Protein AF-A0A9N7RF02-F1 (afdb_monomer)

Structure (mmCIF, N/CA/C/O backbone):
data_AF-A0A9N7RF02-F1
#
_entry.id   AF-A0A9N7RF02-F1
#
loop_
_atom_site.group_PDB
_atom_site.id
_atom_site.type_symbol
_atom_site.label_atom_id
_atom_site.label_alt_id
_atom_site.label_comp_id
_atom_site.label_asym_id
_atom_site.label_entity_id
_atom_site.label_seq_id
_atom_site.pdbx_PDB_ins_code
_atom_site.Cartn_x
_atom_site.Cartn_y
_atom_site.Cartn_z
_atom_site.occupancy
_atom_site.B_iso_or_equiv
_atom_site.auth_seq_id
_atom_site.auth_comp_id
_atom_site.auth_asym_id
_atom_site.auth_atom_id
_atom_site.pdbx_PDB_model_num
ATOM 1 N N . MET A 1 1 ? 41.384 31.550 -90.497 1.00 38.91 1 MET A N 1
ATOM 2 C CA . MET A 1 1 ? 41.889 31.985 -89.179 1.00 38.91 1 MET A CA 1
ATOM 3 C C . MET A 1 1 ? 40.813 31.558 -88.184 1.00 38.91 1 MET A C 1
ATOM 5 O O . MET A 1 1 ? 39.786 32.215 -88.158 1.00 38.91 1 MET A O 1
ATOM 9 N N . GLY A 1 2 ? 40.796 30.323 -87.665 1.00 40.69 2 GLY A N 1
ATOM 10 C CA . GLY A 1 2 ? 41.742 29.749 -86.684 1.00 40.69 2 GLY A CA 1
ATOM 11 C C . GLY A 1 2 ? 41.394 30.321 -85.299 1.00 40.69 2 GLY A C 1
ATOM 12 O O . GLY A 1 2 ? 41.385 31.542 -85.198 1.00 40.69 2 GLY A O 1
ATOM 13 N N . SER A 1 3 ? 41.036 29.596 -84.234 1.00 47.06 3 SER A N 1
ATOM 14 C CA . SER A 1 3 ? 41.094 28.165 -83.854 1.00 47.06 3 SER A CA 1
ATOM 15 C C . SER A 1 3 ? 40.069 27.946 -82.699 1.00 47.06 3 SER A C 1
ATOM 17 O O . SER A 1 3 ? 39.729 28.925 -82.038 1.00 47.06 3 SER A O 1
ATOM 19 N N . GLU A 1 4 ? 39.365 26.805 -82.564 1.00 45.81 4 GLU A N 1
ATOM 20 C CA . GLU A 1 4 ? 39.613 25.680 -81.606 1.00 45.81 4 GLU A CA 1
ATOM 21 C C . GLU A 1 4 ? 40.195 26.118 -80.238 1.00 45.81 4 GLU A C 1
ATOM 23 O O . GLU A 1 4 ? 41.170 26.861 -80.217 1.00 45.81 4 GLU A O 1
ATOM 28 N N . THR A 1 5 ? 39.662 25.746 -79.063 1.00 44.81 5 THR A N 1
ATOM 29 C CA . THR A 1 5 ? 39.336 24.387 -78.572 1.00 44.81 5 THR A CA 1
ATOM 30 C C . THR A 1 5 ? 38.286 24.368 -77.440 1.00 44.81 5 THR A C 1
ATOM 32 O O . THR A 1 5 ? 38.341 25.190 -76.525 1.00 44.81 5 THR A O 1
ATOM 35 N N . ASP A 1 6 ? 37.410 23.357 -77.475 1.00 45.91 6 ASP A N 1
ATOM 36 C CA . ASP A 1 6 ? 36.679 22.778 -76.337 1.00 45.91 6 ASP A CA 1
ATOM 37 C C . ASP A 1 6 ? 37.650 22.071 -75.373 1.00 45.91 6 ASP A C 1
ATOM 39 O O . ASP A 1 6 ? 38.494 21.294 -75.820 1.00 45.91 6 ASP A O 1
ATOM 43 N N . GLU A 1 7 ? 37.478 22.255 -74.061 1.00 44.44 7 GLU A N 1
ATOM 44 C CA . GLU A 1 7 ? 37.957 21.295 -73.058 1.00 44.44 7 GLU A CA 1
ATOM 45 C C . GLU A 1 7 ? 36.852 20.983 -72.043 1.00 44.44 7 GLU A C 1
ATOM 47 O O . GLU A 1 7 ? 36.483 21.769 -71.169 1.00 44.44 7 GLU A O 1
ATOM 52 N N . GLN A 1 8 ? 36.335 19.772 -72.212 1.00 46.91 8 GLN A N 1
ATOM 53 C CA . GLN A 1 8 ? 35.485 19.017 -71.317 1.00 46.91 8 GLN A CA 1
ATOM 54 C C . GLN A 1 8 ? 36.351 18.417 -70.201 1.00 46.91 8 GLN A C 1
ATOM 56 O O . GLN A 1 8 ? 37.195 17.562 -70.461 1.00 46.91 8 GLN A O 1
ATOM 61 N N . VAL A 1 9 ? 36.131 18.838 -68.954 1.00 45.50 9 VAL A N 1
ATOM 62 C CA . VAL A 1 9 ? 36.713 18.189 -67.768 1.00 45.50 9 VAL A CA 1
ATOM 63 C C . VAL A 1 9 ? 35.678 17.271 -67.123 1.00 45.50 9 VAL A C 1
ATOM 65 O O . VAL A 1 9 ? 34.827 17.679 -66.337 1.00 45.50 9 VAL A O 1
ATOM 68 N N . ASP A 1 10 ? 35.759 16.006 -67.524 1.00 47.19 10 ASP A N 1
ATOM 69 C CA . ASP A 1 10 ? 35.128 14.851 -66.894 1.00 47.19 10 ASP A CA 1
ATOM 70 C C . ASP A 1 10 ? 35.940 14.510 -65.628 1.00 47.19 10 ASP A C 1
ATOM 72 O O . ASP A 1 10 ? 37.003 13.887 -65.706 1.00 47.19 10 ASP A O 1
ATOM 76 N N . ASP A 1 11 ? 35.511 14.991 -64.452 1.00 39.97 11 ASP A N 1
ATOM 77 C CA . ASP A 1 11 ? 36.137 14.589 -63.187 1.00 39.97 11 ASP A CA 1
ATOM 78 C C . ASP A 1 11 ? 35.557 13.246 -62.734 1.00 39.97 11 ASP A C 1
ATOM 80 O O . ASP A 1 11 ? 34.497 13.124 -62.114 1.00 39.97 11 ASP A O 1
ATOM 84 N N . CYS A 1 12 ? 36.293 12.213 -63.124 1.00 42.56 12 CYS A N 1
ATOM 85 C CA . CYS A 1 12 ? 36.151 10.829 -62.727 1.00 42.56 12 CYS A CA 1
ATOM 86 C C . CYS A 1 12 ? 36.133 10.700 -61.192 1.00 42.56 12 CYS A C 1
ATOM 88 O O . CYS A 1 12 ? 37.179 10.658 -60.536 1.00 42.56 12 CYS A O 1
ATOM 90 N N . VAL A 1 13 ? 34.937 10.532 -60.615 1.00 49.19 13 VAL A N 1
ATOM 91 C CA . VAL A 1 13 ? 34.766 10.020 -59.250 1.00 49.19 13 VAL A CA 1
ATOM 92 C C . VAL A 1 13 ? 35.326 8.597 -59.212 1.00 49.19 13 VAL A C 1
ATOM 94 O O . VAL A 1 13 ? 34.645 7.613 -59.500 1.00 49.19 13 VAL A O 1
ATOM 97 N N . LYS A 1 14 ? 36.609 8.483 -58.860 1.00 44.38 14 LYS A N 1
ATOM 98 C CA . LYS A 1 14 ? 37.262 7.223 -58.502 1.00 44.38 14 LYS A CA 1
ATOM 99 C C . LYS A 1 14 ? 36.655 6.711 -57.197 1.00 44.38 14 LYS A C 1
ATOM 101 O O . LYS A 1 14 ? 37.242 6.857 -56.124 1.00 44.38 14 LYS A O 1
ATOM 106 N N . GLU A 1 15 ? 35.502 6.052 -57.283 1.00 47.28 15 GLU A N 1
ATOM 107 C CA . GLU A 1 15 ? 35.130 5.073 -56.270 1.00 47.28 15 GLU A CA 1
ATOM 108 C C . GLU A 1 15 ? 36.185 3.966 -56.287 1.00 47.28 15 GLU A C 1
ATOM 110 O O . GLU A 1 15 ? 36.246 3.112 -57.170 1.00 47.28 15 GLU A O 1
ATOM 115 N N . SER A 1 16 ? 37.071 4.014 -55.297 1.00 52.62 16 SER A N 1
ATOM 116 C CA . SER A 1 16 ? 37.992 2.928 -55.012 1.00 52.62 16 SER A CA 1
ATOM 117 C C . SER A 1 16 ? 37.157 1.712 -54.589 1.00 52.62 16 SER A C 1
ATOM 119 O O . SER A 1 16 ? 36.525 1.765 -53.525 1.00 52.62 16 SER A O 1
ATOM 121 N N . PRO A 1 17 ? 37.130 0.601 -55.353 1.00 48.09 17 PRO A N 1
ATOM 122 C CA . PRO A 1 17 ? 36.388 -0.573 -54.943 1.00 48.09 17 PRO A CA 1
ATOM 123 C C . PRO A 1 17 ? 37.189 -1.208 -53.813 1.00 48.09 17 PRO A C 1
ATOM 125 O O . PRO A 1 17 ? 38.119 -1.989 -54.038 1.00 48.09 17 PRO A O 1
ATOM 128 N N . ARG A 1 18 ? 36.847 -0.880 -52.560 1.00 54.25 18 ARG A N 1
ATOM 129 C CA . ARG A 1 18 ? 37.246 -1.723 -51.434 1.00 54.25 18 ARG A CA 1
ATOM 130 C C . ARG A 1 18 ? 36.662 -3.093 -51.727 1.00 54.25 18 ARG A C 1
ATOM 132 O O . ARG A 1 18 ? 35.465 -3.315 -51.555 1.00 54.25 18 ARG A O 1
ATOM 139 N N . ARG A 1 19 ? 37.522 -4.014 -52.167 1.00 55.56 19 ARG A N 1
ATOM 140 C CA . ARG A 1 19 ? 37.251 -5.450 -52.264 1.00 55.56 19 ARG A CA 1
ATOM 141 C C . ARG A 1 19 ? 37.020 -6.002 -50.859 1.00 55.56 19 ARG A C 1
ATOM 143 O O . ARG A 1 19 ? 37.839 -6.708 -50.286 1.00 55.56 19 ARG A O 1
ATOM 150 N N . THR A 1 20 ? 35.899 -5.634 -50.260 1.00 61.88 20 THR A N 1
ATOM 151 C CA . THR A 1 20 ? 35.354 -6.297 -49.090 1.00 61.88 20 THR A CA 1
ATOM 152 C C . THR A 1 20 ? 34.383 -7.333 -49.605 1.00 61.88 20 THR A C 1
ATOM 154 O O . THR A 1 20 ? 33.322 -6.985 -50.110 1.00 61.88 20 THR A O 1
ATOM 157 N N . ASN A 1 21 ? 34.779 -8.603 -49.492 1.00 58.66 21 ASN A N 1
ATOM 158 C CA . ASN A 1 21 ? 33.983 -9.766 -49.877 1.00 58.66 21 ASN A CA 1
ATOM 159 C C . ASN A 1 21 ? 32.500 -9.533 -49.530 1.00 58.66 21 ASN A C 1
ATOM 161 O O . ASN A 1 21 ? 32.214 -9.262 -48.355 1.00 58.66 21 ASN A O 1
ATOM 165 N N . PRO A 1 22 ? 31.559 -9.647 -50.486 1.00 59.88 22 PRO A N 1
ATOM 166 C CA . PRO A 1 22 ? 30.147 -9.322 -50.268 1.00 59.88 22 PRO A CA 1
ATOM 167 C C . PRO A 1 22 ? 29.569 -10.104 -49.082 1.00 59.88 22 PRO A C 1
ATOM 169 O O . PRO A 1 22 ? 28.858 -9.540 -48.256 1.00 59.88 22 PRO A O 1
ATOM 172 N N . GLY A 1 23 ? 30.017 -11.349 -48.875 1.00 60.69 23 GLY A N 1
ATOM 173 C CA . GLY A 1 23 ? 29.660 -12.164 -47.709 1.00 60.69 23 GLY A CA 1
ATOM 174 C C . GLY A 1 23 ? 30.092 -11.600 -46.344 1.00 60.69 23 GLY A C 1
ATOM 175 O O . GLY A 1 23 ? 29.553 -11.988 -45.313 1.00 60.69 23 GLY A O 1
ATOM 176 N N . LYS A 1 24 ? 31.076 -10.697 -46.268 1.00 62.78 24 LYS A N 1
ATOM 177 C CA . LYS A 1 24 ? 31.488 -10.032 -45.015 1.00 62.78 24 LYS A CA 1
ATOM 178 C C . LYS A 1 24 ? 30.667 -8.760 -44.766 1.00 62.78 24 LYS A C 1
ATOM 180 O O . LYS A 1 24 ? 30.416 -8.444 -43.608 1.00 62.78 24 LYS A O 1
ATOM 185 N N . ILE A 1 25 ? 30.209 -8.076 -45.818 1.00 62.88 25 ILE A N 1
ATOM 186 C CA . ILE A 1 25 ? 29.315 -6.907 -45.730 1.00 62.88 25 ILE A CA 1
ATOM 187 C C . ILE A 1 25 ? 27.888 -7.353 -45.394 1.00 62.88 25 ILE A C 1
ATOM 189 O O . ILE A 1 25 ? 27.312 -6.844 -44.438 1.00 62.88 25 ILE A O 1
ATOM 193 N N . THR A 1 26 ? 27.350 -8.370 -46.074 1.00 67.81 26 THR A N 1
ATOM 194 C CA . THR A 1 26 ? 26.006 -8.908 -45.790 1.00 67.81 26 THR A CA 1
ATOM 195 C C . THR A 1 26 ? 25.900 -9.435 -44.359 1.00 67.81 26 THR A C 1
ATOM 197 O O . THR A 1 26 ? 24.944 -9.132 -43.651 1.00 67.81 26 THR A O 1
ATOM 200 N N . ARG A 1 27 ? 26.927 -10.137 -43.856 1.00 66.94 27 ARG A N 1
ATOM 201 C CA . ARG A 1 27 ? 27.005 -10.551 -42.441 1.00 66.94 27 ARG A CA 1
ATOM 202 C C . ARG A 1 27 ? 27.009 -9.367 -41.468 1.00 66.94 27 ARG A C 1
ATOM 204 O O . ARG A 1 27 ? 26.362 -9.447 -40.424 1.00 66.94 27 ARG A O 1
ATOM 211 N N . LYS A 1 28 ? 27.715 -8.277 -41.792 1.00 73.62 28 LYS A N 1
ATOM 212 C CA . LYS A 1 28 ? 27.727 -7.048 -40.979 1.00 73.62 28 LYS A CA 1
ATOM 213 C C . LYS A 1 28 ? 26.362 -6.354 -40.982 1.00 73.62 28 LYS A C 1
ATOM 215 O O . LYS A 1 28 ? 25.912 -5.960 -39.912 1.00 73.62 28 LYS A O 1
ATOM 220 N N . ILE A 1 29 ? 25.686 -6.278 -42.129 1.00 73.56 29 ILE A N 1
ATOM 221 C CA . ILE A 1 29 ? 24.329 -5.719 -42.254 1.00 73.56 29 ILE A CA 1
ATOM 222 C C . ILE A 1 29 ? 23.336 -6.539 -41.420 1.00 73.56 29 ILE A C 1
ATOM 224 O O . ILE A 1 29 ? 22.617 -5.973 -40.601 1.00 73.56 29 ILE A O 1
ATOM 228 N N . HIS A 1 30 ? 23.368 -7.873 -41.515 1.00 89.25 30 HIS A N 1
ATOM 229 C CA . HIS A 1 30 ? 22.530 -8.741 -40.681 1.00 89.25 30 HIS A CA 1
ATOM 230 C C . HIS A 1 30 ? 22.815 -8.580 -39.180 1.00 89.25 30 HIS A C 1
ATOM 232 O O . HIS A 1 30 ? 21.894 -8.616 -38.365 1.00 89.25 30 HIS A O 1
ATOM 238 N N . LYS A 1 31 ? 24.081 -8.381 -38.789 1.00 94.12 31 LYS A N 1
ATOM 239 C CA . LYS A 1 31 ? 24.444 -8.107 -37.391 1.00 94.12 31 LYS A CA 1
ATOM 240 C C . LYS A 1 31 ? 23.912 -6.750 -36.922 1.00 94.12 31 LYS A C 1
ATOM 242 O O . LYS A 1 31 ? 23.350 -6.676 -35.834 1.00 94.12 31 LYS A O 1
ATOM 247 N N . ALA A 1 32 ? 24.055 -5.706 -37.734 1.00 94.81 32 ALA A N 1
ATOM 248 C CA . ALA A 1 32 ? 23.544 -4.375 -37.422 1.00 94.81 32 ALA A CA 1
ATOM 249 C C . ALA A 1 32 ? 22.011 -4.359 -37.312 1.00 94.81 32 ALA A C 1
ATOM 251 O O . ALA A 1 32 ? 21.484 -3.763 -36.377 1.00 94.81 32 ALA A O 1
ATOM 252 N N . ALA A 1 33 ? 21.305 -5.061 -38.205 1.00 94.69 33 ALA A N 1
ATOM 253 C CA . ALA A 1 33 ? 19.848 -5.185 -38.173 1.00 94.69 33 ALA A CA 1
ATOM 254 C C . ALA A 1 33 ? 19.355 -5.887 -36.898 1.00 94.69 33 ALA A C 1
ATOM 256 O O . ALA A 1 33 ? 18.463 -5.378 -36.220 1.00 94.69 33 ALA A O 1
ATOM 257 N N . ARG A 1 34 ? 19.986 -7.008 -36.514 1.00 94.38 34 ARG A N 1
ATOM 258 C CA . ARG A 1 34 ? 19.677 -7.692 -35.246 1.00 94.38 34 ARG A CA 1
ATOM 259 C C . ARG A 1 34 ? 19.915 -6.797 -34.028 1.00 94.38 34 ARG A C 1
ATOM 261 O O . ARG A 1 34 ? 19.094 -6.772 -33.118 1.00 94.38 34 ARG A O 1
ATOM 268 N N . GLU A 1 35 ? 21.011 -6.041 -34.016 1.00 96.94 35 GLU A N 1
ATOM 269 C CA . GLU A 1 35 ? 21.311 -5.118 -32.915 1.00 96.94 35 GLU A CA 1
ATOM 270 C C . GLU A 1 35 ? 20.361 -3.913 -32.878 1.00 96.94 35 GLU A C 1
ATOM 272 O O . GLU A 1 35 ? 20.013 -3.441 -31.799 1.00 96.94 35 GLU A O 1
ATOM 277 N N . LYS A 1 36 ? 19.912 -3.411 -34.036 1.00 96.62 36 LYS A N 1
ATOM 278 C CA . LYS A 1 36 ? 18.875 -2.373 -34.101 1.00 96.62 36 LYS A CA 1
ATOM 279 C C . LYS A 1 36 ? 17.590 -2.869 -33.442 1.00 96.62 36 LYS A C 1
ATOM 281 O O . LYS A 1 36 ? 17.118 -2.211 -32.528 1.00 96.62 36 LYS A O 1
ATOM 286 N N . LEU A 1 37 ? 17.104 -4.055 -33.817 1.00 96.62 37 LEU A N 1
ATOM 287 C CA . LEU A 1 37 ? 15.902 -4.641 -33.213 1.00 96.62 37 LEU A CA 1
ATOM 288 C C . LEU A 1 37 ? 16.034 -4.783 -31.688 1.00 96.62 37 LEU A C 1
ATOM 290 O O . LEU A 1 37 ? 15.110 -4.466 -30.945 1.00 96.62 37 LEU A O 1
ATOM 294 N N . LYS A 1 38 ? 17.209 -5.205 -31.207 1.00 97.56 38 LYS A N 1
ATOM 295 C CA . LYS A 1 38 ? 17.492 -5.292 -29.769 1.00 97.56 38 LYS A CA 1
ATOM 296 C C . LYS A 1 38 ? 17.419 -3.924 -29.078 1.00 97.56 38 LYS A C 1
ATOM 298 O O . LYS A 1 38 ? 16.838 -3.821 -27.999 1.00 97.56 38 LYS A O 1
ATOM 303 N N . ARG A 1 39 ? 18.016 -2.884 -29.671 1.00 97.62 39 ARG A N 1
ATOM 304 C CA . ARG A 1 39 ? 17.988 -1.518 -29.123 1.00 97.62 39 ARG A CA 1
ATOM 305 C C . ARG A 1 39 ? 16.599 -0.899 -29.180 1.00 97.62 39 ARG A C 1
ATOM 307 O O . ARG A 1 39 ? 16.230 -0.243 -28.214 1.00 97.62 39 ARG A O 1
ATOM 314 N N . ASP A 1 40 ? 15.852 -1.134 -30.253 1.00 97.19 40 ASP A N 1
ATOM 315 C CA . ASP A 1 40 ? 14.479 -0.654 -30.419 1.00 97.19 40 ASP A CA 1
ATOM 316 C C . ASP A 1 40 ? 13.590 -1.240 -29.312 1.00 97.19 40 ASP A C 1
ATOM 318 O O . ASP A 1 40 ? 13.026 -0.478 -28.533 1.00 97.19 40 ASP A O 1
ATOM 322 N N . ARG A 1 41 ? 13.628 -2.566 -29.104 1.00 97.50 41 ARG A N 1
ATOM 323 C CA . ARG A 1 41 ? 12.926 -3.224 -27.986 1.00 97.50 41 ARG A CA 1
ATOM 324 C C . ARG A 1 41 ? 13.325 -2.662 -26.618 1.00 97.50 41 ARG A C 1
ATOM 326 O O . ARG A 1 41 ? 12.489 -2.467 -25.747 1.00 97.50 41 ARG A O 1
ATOM 333 N N . MET A 1 42 ? 14.616 -2.422 -26.384 1.00 96.75 42 MET A N 1
ATOM 334 C CA . MET A 1 42 ? 15.069 -1.842 -25.114 1.00 96.75 42 MET A CA 1
ATOM 335 C C . MET A 1 42 ? 14.578 -0.398 -24.939 1.00 96.75 42 MET A C 1
ATOM 337 O O . MET A 1 42 ? 14.255 0.006 -23.827 1.00 96.75 42 MET A O 1
ATOM 341 N N . ASN A 1 43 ? 14.540 0.388 -26.015 1.00 95.56 43 ASN A N 1
ATOM 342 C CA . ASN A 1 43 ? 14.035 1.755 -25.977 1.00 95.56 43 ASN A CA 1
ATOM 343 C C . ASN A 1 43 ? 12.531 1.788 -25.699 1.00 95.56 43 ASN A C 1
ATOM 345 O O . ASN A 1 43 ? 12.122 2.618 -24.899 1.00 95.56 43 ASN A O 1
ATOM 349 N N . GLU A 1 44 ? 11.750 0.868 -26.275 1.00 95.88 44 GLU A N 1
ATOM 350 C CA . GLU A 1 44 ? 10.325 0.701 -25.953 1.00 95.88 44 GLU A CA 1
ATOM 351 C C . GLU A 1 44 ? 10.125 0.505 -24.445 1.00 95.88 44 GLU A C 1
ATOM 353 O O . GLU A 1 44 ? 9.347 1.230 -23.838 1.00 95.88 44 GLU A O 1
ATOM 358 N N . LEU A 1 45 ? 10.918 -0.365 -23.804 1.00 96.12 45 LEU A N 1
ATOM 359 C CA . LEU A 1 45 ? 10.856 -0.555 -22.347 1.00 96.12 45 LEU A CA 1
ATOM 360 C C . LEU A 1 45 ? 11.173 0.727 -21.559 1.00 96.12 45 LEU A C 1
ATOM 362 O O . LEU A 1 45 ? 10.527 1.003 -20.553 1.00 96.12 45 LEU A O 1
ATOM 366 N N . PHE A 1 46 ? 12.156 1.523 -21.995 1.00 94.75 46 PHE A N 1
ATOM 367 C CA . PHE A 1 46 ? 12.452 2.813 -21.358 1.00 94.75 46 PHE A CA 1
ATOM 368 C C . PHE A 1 46 ? 11.324 3.828 -21.556 1.00 94.75 46 PHE A C 1
ATOM 370 O O . PHE A 1 46 ? 11.033 4.592 -20.639 1.00 94.75 46 PHE A O 1
ATOM 377 N N . THR A 1 47 ? 10.700 3.847 -22.734 1.00 92.06 47 THR A N 1
ATOM 378 C CA . THR A 1 47 ? 9.551 4.707 -23.023 1.00 92.06 47 THR A CA 1
ATOM 379 C C . THR A 1 47 ? 8.349 4.310 -22.170 1.00 92.06 47 THR A C 1
ATOM 381 O O . THR A 1 47 ? 7.734 5.182 -21.567 1.00 92.06 47 THR A O 1
ATOM 384 N N . ASP A 1 48 ? 8.044 3.020 -22.052 1.00 94.25 48 ASP A N 1
ATOM 385 C CA . ASP A 1 48 ? 6.958 2.497 -21.213 1.00 94.25 48 ASP A CA 1
ATOM 386 C C . ASP A 1 48 ? 7.178 2.795 -19.731 1.00 94.25 48 ASP A C 1
ATOM 388 O O . ASP A 1 48 ? 6.257 3.230 -19.037 1.00 94.25 48 ASP A O 1
ATOM 392 N N . LEU A 1 49 ? 8.414 2.625 -19.257 1.00 94.75 49 LEU A N 1
ATOM 393 C CA . LEU A 1 49 ? 8.780 2.964 -17.888 1.00 94.75 49 LEU A CA 1
ATOM 394 C C . LEU A 1 49 ? 8.648 4.469 -17.631 1.00 94.75 49 LEU A C 1
ATOM 396 O O . LEU A 1 49 ? 8.046 4.863 -16.641 1.00 94.75 49 LEU A O 1
ATOM 400 N N . GLY A 1 50 ? 9.149 5.311 -18.540 1.00 92.38 50 GLY A N 1
ATOM 401 C CA . GLY A 1 50 ? 9.007 6.765 -18.432 1.00 92.38 50 GLY A CA 1
ATOM 402 C C . GLY A 1 50 ? 7.545 7.218 -18.413 1.00 92.38 50 GLY A C 1
ATOM 403 O O . GLY A 1 50 ? 7.197 8.077 -17.610 1.00 92.38 50 GLY A O 1
ATOM 404 N N . ARG A 1 51 ? 6.686 6.593 -19.232 1.00 91.19 51 ARG A N 1
ATOM 405 C CA . ARG A 1 51 ? 5.234 6.839 -19.229 1.00 91.19 51 ARG A CA 1
ATOM 406 C C . ARG A 1 51 ? 4.585 6.447 -17.905 1.00 91.19 51 ARG A C 1
ATOM 408 O O . ARG A 1 51 ? 3.799 7.215 -17.386 1.00 91.19 51 ARG A O 1
ATOM 415 N N . THR A 1 52 ? 4.930 5.284 -17.352 1.00 93.38 52 THR A N 1
ATOM 416 C CA . THR A 1 52 ? 4.402 4.820 -16.051 1.00 93.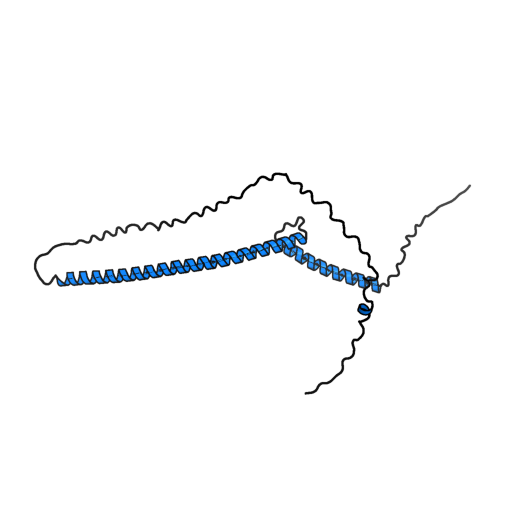38 52 THR A CA 1
ATOM 417 C C . THR A 1 52 ? 4.765 5.760 -14.898 1.00 93.38 52 THR A C 1
ATOM 419 O O . THR A 1 52 ? 4.038 5.835 -13.915 1.00 93.38 52 THR A O 1
ATOM 422 N N . LEU A 1 53 ? 5.898 6.456 -14.998 1.00 91.00 53 LEU A N 1
ATOM 423 C CA . LEU A 1 53 ? 6.356 7.409 -13.985 1.00 91.00 53 LEU A CA 1
ATOM 424 C C . LEU A 1 53 ? 5.766 8.815 -14.159 1.00 91.00 53 LEU A C 1
ATOM 426 O O . LEU A 1 53 ? 6.162 9.705 -13.412 1.00 91.00 53 LEU A O 1
ATOM 430 N N . ASP A 1 54 ? 4.911 9.037 -15.166 1.00 86.50 54 ASP A N 1
ATOM 431 C CA . ASP A 1 54 ? 4.394 10.359 -15.548 1.00 86.50 54 ASP A CA 1
ATOM 432 C C . ASP A 1 54 ? 5.505 11.418 -15.707 1.00 86.50 54 ASP A C 1
ATOM 434 O O . ASP A 1 54 ? 5.321 12.616 -15.494 1.00 86.50 54 ASP A O 1
ATOM 438 N N . LEU A 1 55 ? 6.705 10.971 -16.089 1.00 80.69 55 LEU A N 1
ATOM 439 C CA . LEU A 1 55 ? 7.850 11.834 -16.334 1.00 80.69 55 LEU A CA 1
ATOM 440 C C . LEU A 1 55 ? 7.628 12.540 -17.671 1.00 80.69 55 LEU A C 1
ATOM 442 O O . LEU A 1 55 ? 7.912 11.960 -18.724 1.00 80.69 55 LEU A O 1
ATOM 446 N N . ASP A 1 56 ? 7.136 13.782 -17.621 1.00 67.31 56 ASP A N 1
ATOM 447 C CA . ASP A 1 56 ? 6.873 14.619 -18.794 1.00 67.31 56 ASP A CA 1
ATOM 448 C C . ASP A 1 56 ? 7.965 14.448 -19.857 1.00 67.31 56 ASP A C 1
ATOM 450 O O . ASP A 1 56 ? 9.168 14.527 -19.592 1.00 67.31 56 ASP A O 1
ATOM 454 N N . HIS A 1 57 ? 7.542 14.180 -21.093 1.00 57.75 57 HIS A N 1
ATOM 455 C CA . HIS A 1 57 ? 8.397 13.756 -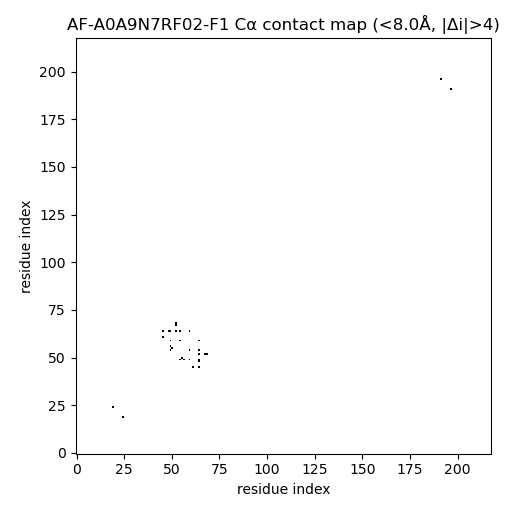22.208 1.00 57.75 57 HIS A CA 1
ATOM 456 C C . HIS A 1 57 ? 9.514 14.751 -22.596 1.00 57.75 57 HIS A C 1
ATOM 458 O O . HIS A 1 57 ? 10.333 14.464 -23.475 1.00 57.75 57 HIS A O 1
ATOM 464 N N . MET A 1 58 ? 9.589 15.915 -21.951 1.00 57.09 58 MET A N 1
ATOM 465 C CA . MET A 1 58 ? 10.613 16.929 -22.163 1.00 57.09 58 MET A CA 1
ATOM 466 C C . MET A 1 58 ? 11.929 16.555 -21.454 1.00 57.09 58 MET A C 1
ATOM 468 O O . MET A 1 58 ? 12.277 17.057 -20.393 1.00 57.09 58 MET A O 1
ATOM 472 N N . SER A 1 59 ? 12.720 15.712 -22.123 1.00 59.84 59 SER A N 1
ATOM 473 C CA . SER A 1 59 ? 14.159 15.474 -21.875 1.00 59.84 59 SER A CA 1
ATOM 474 C C . SER A 1 59 ? 14.564 14.549 -20.717 1.00 59.84 59 SER A C 1
ATOM 476 O O . SER A 1 59 ? 15.689 14.617 -20.219 1.00 59.84 59 SER A O 1
ATOM 478 N N . ASN A 1 60 ? 13.724 13.588 -20.340 1.00 73.44 60 ASN A N 1
ATOM 479 C CA . ASN A 1 60 ? 14.147 12.574 -19.374 1.00 73.44 60 ASN A CA 1
ATOM 480 C C . ASN A 1 60 ? 15.105 11.551 -20.006 1.00 73.44 60 ASN A C 1
ATOM 482 O O . ASN A 1 60 ? 14.713 10.614 -20.702 1.00 73.44 60 ASN A O 1
ATOM 486 N N . GLY A 1 61 ? 16.406 11.739 -19.768 1.00 89.62 61 GLY A N 1
ATOM 487 C CA . GLY A 1 61 ? 17.430 10.777 -20.167 1.00 89.62 61 GLY A CA 1
ATOM 488 C C . GLY A 1 61 ? 17.243 9.429 -19.459 1.00 89.62 61 GLY A C 1
ATOM 489 O O . GLY A 1 61 ? 16.730 9.367 -18.344 1.00 89.62 61 GLY A O 1
ATOM 490 N N . LYS A 1 62 ? 17.727 8.336 -20.063 1.00 92.69 62 LYS A N 1
ATOM 491 C CA . LYS A 1 62 ? 17.590 6.966 -19.517 1.00 92.69 62 LYS A CA 1
ATOM 492 C C . LYS A 1 62 ? 18.054 6.832 -18.063 1.00 92.69 62 LYS A C 1
ATOM 494 O O . LYS A 1 62 ? 17.446 6.110 -17.284 1.00 92.69 62 LYS A O 1
ATOM 499 N N . ALA A 1 63 ? 19.120 7.540 -17.693 1.00 93.50 63 ALA A N 1
ATOM 500 C CA . ALA A 1 63 ? 19.620 7.551 -16.322 1.00 93.50 63 ALA A CA 1
ATOM 501 C C . ALA A 1 63 ? 18.650 8.230 -15.338 1.00 93.50 63 ALA A C 1
ATOM 503 O O . ALA A 1 63 ? 18.563 7.795 -14.194 1.00 93.50 63 ALA A O 1
ATOM 504 N N . SER A 1 64 ? 17.927 9.266 -15.780 1.00 92.69 64 SER A N 1
ATOM 505 C CA . SER A 1 64 ? 16.895 9.937 -14.980 1.00 92.69 64 SER A CA 1
ATOM 506 C C . SER A 1 64 ? 15.729 8.988 -14.715 1.00 92.69 64 SER A C 1
ATOM 508 O O . SER A 1 64 ? 15.395 8.755 -13.561 1.00 92.69 64 SER A O 1
ATOM 510 N N . ILE A 1 65 ? 15.218 8.328 -15.766 1.00 94.06 65 ILE A N 1
ATOM 511 C CA . ILE A 1 65 ? 14.134 7.335 -15.663 1.00 94.06 65 ILE A CA 1
ATOM 512 C C . ILE A 1 65 ? 14.489 6.245 -14.645 1.00 94.06 65 ILE A C 1
ATOM 514 O O . ILE A 1 65 ? 13.700 5.948 -13.753 1.00 94.06 65 ILE A O 1
ATOM 518 N N . LEU A 1 66 ? 15.696 5.671 -14.730 1.00 96.06 66 LEU A N 1
ATOM 519 C CA . LEU A 1 66 ? 16.130 4.635 -13.787 1.00 96.06 66 LEU A CA 1
ATOM 520 C C . LEU A 1 66 ? 16.267 5.160 -12.359 1.00 96.06 66 LEU A C 1
ATOM 522 O O . LEU A 1 66 ? 15.813 4.502 -11.428 1.00 96.06 66 LEU A O 1
ATOM 526 N N . ARG A 1 67 ? 16.890 6.330 -12.178 1.00 94.88 67 ARG A N 1
ATOM 527 C CA . ARG A 1 67 ? 17.047 6.950 -10.856 1.00 94.88 67 ARG A CA 1
ATOM 528 C C . ARG A 1 67 ? 15.690 7.188 -10.208 1.00 94.88 67 ARG A C 1
ATOM 530 O O . ARG A 1 67 ? 15.514 6.849 -9.043 1.00 94.88 67 ARG A O 1
ATOM 537 N N . GLU A 1 68 ? 14.756 7.729 -10.975 1.00 94.25 68 GLU A N 1
ATOM 538 C CA . GLU A 1 68 ? 13.420 8.040 -10.497 1.00 94.25 68 GLU A CA 1
ATOM 539 C C . GLU A 1 68 ? 12.619 6.780 -10.180 1.00 94.25 68 GLU A C 1
ATOM 541 O O . GLU A 1 68 ? 12.000 6.700 -9.124 1.00 94.25 68 GLU A O 1
ATOM 546 N N . THR A 1 69 ? 12.727 5.747 -11.020 1.00 96.62 69 THR A N 1
ATOM 547 C CA . THR A 1 69 ? 12.134 4.431 -10.734 1.00 96.62 69 THR A CA 1
ATOM 548 C C . THR A 1 69 ? 12.636 3.885 -9.402 1.00 96.62 69 THR A C 1
ATOM 550 O O . THR A 1 69 ? 11.844 3.454 -8.572 1.00 96.62 69 THR A O 1
ATOM 553 N N . ILE A 1 70 ? 13.956 3.899 -9.184 1.00 97.50 70 ILE A N 1
ATOM 554 C CA . ILE A 1 70 ? 14.565 3.373 -7.956 1.00 97.50 70 ILE A CA 1
ATOM 555 C C . ILE A 1 70 ? 14.081 4.168 -6.739 1.00 97.50 70 ILE A C 1
ATOM 557 O O . ILE A 1 70 ? 13.722 3.565 -5.729 1.00 97.50 70 ILE A O 1
ATOM 561 N N . ARG A 1 71 ? 14.045 5.502 -6.846 1.00 97.06 71 ARG A N 1
ATOM 562 C CA . ARG A 1 71 ? 13.551 6.394 -5.791 1.00 97.06 71 ARG A CA 1
ATOM 563 C C . ARG A 1 71 ? 12.093 6.079 -5.445 1.00 97.06 71 ARG A C 1
ATOM 565 O O . ARG A 1 71 ? 11.802 5.783 -4.291 1.00 97.06 71 ARG A O 1
ATOM 572 N N . LEU A 1 72 ? 11.208 6.071 -6.444 1.00 96.75 72 LEU A N 1
ATOM 573 C CA . LEU A 1 72 ? 9.775 5.855 -6.252 1.00 96.75 72 LEU A CA 1
ATOM 574 C C . LEU A 1 72 ? 9.469 4.453 -5.716 1.00 96.75 72 LEU A C 1
ATOM 576 O O . LEU A 1 72 ? 8.673 4.313 -4.794 1.00 96.75 72 LEU A O 1
ATOM 580 N N . VAL A 1 73 ? 10.120 3.410 -6.242 1.00 97.88 73 VAL A N 1
ATOM 581 C CA . VAL A 1 73 ? 9.961 2.043 -5.721 1.00 97.88 73 VAL A CA 1
ATOM 582 C C . VAL A 1 73 ? 10.391 1.973 -4.255 1.00 97.88 73 VAL A C 1
ATOM 584 O O . VAL A 1 73 ? 9.687 1.369 -3.451 1.00 97.88 73 VAL A O 1
ATOM 587 N N . GLY A 1 74 ? 11.503 2.616 -3.885 1.00 98.31 74 GLY A N 1
ATOM 588 C CA . GLY A 1 74 ? 11.941 2.694 -2.490 1.00 98.31 74 GLY A CA 1
ATOM 589 C C . GLY A 1 74 ? 10.920 3.391 -1.586 1.00 98.31 74 GLY A C 1
ATOM 590 O O . GLY A 1 74 ? 10.596 2.884 -0.515 1.00 98.31 74 GLY A O 1
ATOM 591 N N . GLU A 1 75 ? 10.365 4.514 -2.037 1.00 98.12 75 GLU A N 1
ATOM 592 C CA . GLU A 1 75 ? 9.342 5.261 -1.296 1.00 98.12 75 GLU A CA 1
ATOM 593 C C . GLU A 1 75 ? 8.040 4.478 -1.139 1.00 98.12 75 GLU A C 1
ATOM 595 O O . GLU A 1 75 ? 7.480 4.441 -0.046 1.00 98.12 75 GLU A O 1
ATOM 600 N N . LEU A 1 76 ? 7.574 3.812 -2.196 1.00 98.50 76 LEU A N 1
ATOM 601 C CA . LEU A 1 76 ? 6.375 2.977 -2.144 1.00 98.50 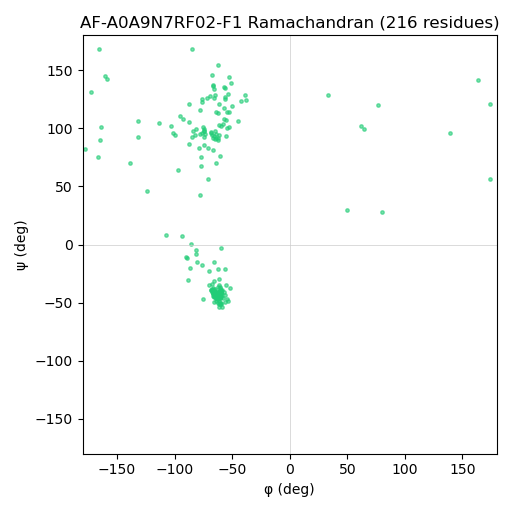76 LEU A CA 1
ATOM 602 C C . LEU A 1 76 ? 6.564 1.779 -1.210 1.00 98.50 76 LEU A C 1
ATOM 604 O O . LEU A 1 76 ? 5.658 1.452 -0.447 1.00 98.50 76 LEU A O 1
ATOM 608 N N . LEU A 1 77 ? 7.739 1.145 -1.219 1.00 98.62 77 LEU A N 1
ATOM 609 C CA . LEU A 1 77 ? 8.052 0.070 -0.277 1.00 98.62 77 LEU A CA 1
ATOM 610 C C . LEU A 1 77 ? 8.039 0.574 1.171 1.00 98.62 77 LEU A C 1
ATOM 612 O O . LEU A 1 77 ? 7.405 -0.052 2.018 1.00 98.62 77 LEU A O 1
ATOM 616 N N . ALA A 1 78 ? 8.654 1.728 1.442 1.00 98.56 78 ALA A N 1
ATOM 617 C CA . ALA A 1 78 ? 8.637 2.338 2.770 1.00 98.56 78 ALA A CA 1
ATOM 618 C C . ALA A 1 78 ? 7.209 2.692 3.230 1.00 98.56 78 ALA A C 1
ATOM 620 O O . ALA A 1 78 ? 6.851 2.440 4.380 1.00 98.56 78 ALA A O 1
ATOM 621 N N . GLN A 1 79 ? 6.366 3.211 2.331 1.00 98.62 79 GLN A N 1
ATOM 622 C CA . GLN A 1 79 ? 4.953 3.481 2.619 1.00 98.62 79 GLN A CA 1
ATOM 623 C C . GLN A 1 79 ? 4.181 2.197 2.938 1.00 98.62 79 GLN A C 1
ATOM 625 O O . GLN A 1 79 ? 3.446 2.151 3.921 1.00 98.62 79 GLN A O 1
ATOM 630 N N . VAL A 1 80 ? 4.379 1.129 2.159 1.00 98.75 80 VAL A N 1
ATOM 631 C CA . VAL A 1 80 ? 3.762 -0.180 2.424 1.00 98.75 80 VAL A CA 1
ATOM 632 C C . VAL A 1 80 ? 4.195 -0.725 3.786 1.00 98.75 80 VAL A C 1
ATOM 634 O O . VAL A 1 80 ? 3.375 -1.284 4.513 1.00 98.75 80 VAL A O 1
ATOM 637 N N . GLU A 1 81 ? 5.465 -0.572 4.156 1.00 98.69 81 GLU A N 1
ATOM 638 C CA . GLU A 1 81 ? 5.959 -0.976 5.473 1.00 98.69 81 GLU A CA 1
ATOM 639 C C . GLU A 1 81 ? 5.364 -0.137 6.611 1.00 98.69 81 GLU A C 1
ATOM 641 O O . GLU A 1 81 ? 4.991 -0.709 7.636 1.00 98.69 81 GLU A O 1
ATOM 646 N N . SER A 1 82 ? 5.230 1.185 6.440 1.00 98.62 82 SER A N 1
ATOM 647 C CA . SER A 1 82 ? 4.572 2.063 7.422 1.00 98.62 82 SER A CA 1
ATOM 648 C C . SER A 1 82 ? 3.113 1.669 7.622 1.00 98.62 82 SER A C 1
ATOM 650 O O . SER A 1 82 ? 2.705 1.373 8.741 1.00 98.62 82 SER A O 1
ATOM 652 N N . LEU A 1 83 ? 2.359 1.534 6.528 1.00 98.75 83 LEU A N 1
ATOM 653 C CA . LEU A 1 83 ? 0.947 1.153 6.565 1.00 98.75 83 LEU A CA 1
ATOM 654 C C . LEU A 1 83 ? 0.734 -0.217 7.208 1.00 98.75 83 LEU A C 1
ATOM 656 O O . LEU A 1 83 ? -0.234 -0.412 7.934 1.00 98.75 83 LEU A O 1
ATOM 660 N N . LYS A 1 84 ? 1.640 -1.177 6.987 1.00 98.75 84 LYS A N 1
ATOM 661 C CA . LYS A 1 84 ? 1.588 -2.472 7.680 1.00 98.75 84 LYS A CA 1
ATOM 662 C C . LYS A 1 84 ? 1.771 -2.320 9.188 1.00 98.75 8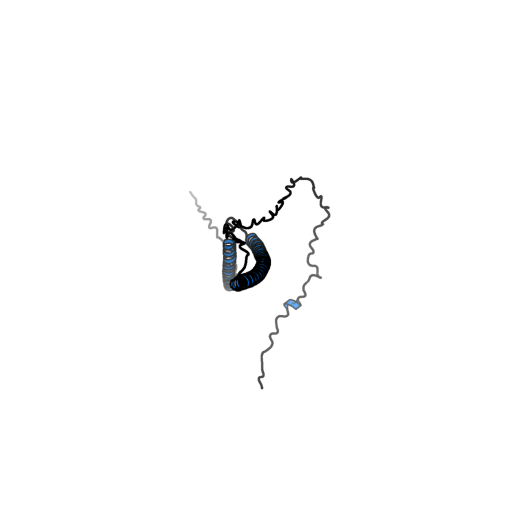4 LYS A C 1
ATOM 664 O O . LYS A 1 84 ? 1.046 -2.967 9.937 1.00 98.75 84 LYS A O 1
ATOM 669 N N . LYS A 1 85 ? 2.716 -1.487 9.634 1.00 98.62 85 LYS A N 1
ATOM 670 C CA . LYS A 1 85 ? 2.926 -1.214 11.065 1.00 98.62 85 LYS A CA 1
ATOM 671 C C . LYS A 1 85 ? 1.704 -0.533 11.673 1.00 98.62 85 LYS A C 1
ATOM 673 O O . LYS A 1 85 ? 1.207 -1.000 12.687 1.00 98.62 85 LYS A O 1
ATOM 678 N N . GLU A 1 86 ? 1.191 0.506 11.021 1.00 98.62 86 GLU A N 1
ATOM 679 C CA . GLU A 1 86 ? -0.012 1.226 11.451 1.00 98.62 86 GLU A CA 1
ATOM 680 C C . GLU A 1 86 ? -1.233 0.307 11.509 1.00 98.62 86 GLU A C 1
ATOM 682 O O . GLU A 1 86 ? -1.979 0.348 12.479 1.00 98.62 86 GLU A O 1
ATOM 687 N N . ASN A 1 87 ? -1.411 -0.580 10.526 1.00 98.62 87 ASN A N 1
ATOM 688 C CA . ASN A 1 87 ? -2.496 -1.557 10.529 1.00 98.62 87 ASN A CA 1
ATOM 689 C C . ASN A 1 87 ? -2.399 -2.509 11.729 1.00 98.62 87 ASN A C 1
ATOM 691 O O . ASN A 1 87 ? -3.399 -2.734 12.403 1.00 98.62 87 ASN A O 1
ATOM 695 N N . VAL A 1 88 ? -1.199 -3.013 12.042 1.00 98.69 88 VAL A N 1
ATOM 696 C CA . VAL A 1 88 ? -0.974 -3.848 13.233 1.00 98.69 88 VAL A CA 1
ATOM 697 C C . VAL A 1 88 ? -1.302 -3.076 14.513 1.00 98.69 88 VAL A C 1
ATOM 699 O O . VAL A 1 88 ? -1.991 -3.615 15.379 1.00 98.69 88 VAL A O 1
ATOM 702 N N . THR A 1 89 ? -0.864 -1.820 14.620 1.00 98.62 89 THR A N 1
ATOM 703 C CA . THR A 1 89 ? -1.172 -0.961 15.771 1.00 98.62 89 THR A CA 1
ATOM 704 C C . THR A 1 89 ? -2.678 -0.735 15.907 1.00 98.62 89 THR A C 1
ATOM 706 O O . THR A 1 89 ? -3.246 -1.071 16.943 1.00 98.62 89 THR A O 1
ATOM 709 N N . LEU A 1 90 ? -3.355 -0.279 14.850 1.00 98.75 90 LEU A N 1
ATOM 710 C CA . LEU A 1 90 ? -4.805 -0.051 14.845 1.00 98.75 90 LEU A CA 1
ATOM 711 C C . LEU A 1 90 ? -5.593 -1.325 15.157 1.00 98.75 90 LEU A C 1
ATOM 713 O O . LEU A 1 90 ? -6.587 -1.282 15.878 1.00 98.75 90 LEU A O 1
ATOM 717 N N . PHE A 1 91 ? -5.152 -2.474 14.643 1.00 98.69 91 PHE A N 1
ATOM 718 C CA . PHE A 1 91 ? -5.775 -3.757 14.946 1.00 98.69 91 PHE A CA 1
ATOM 719 C C . PHE A 1 91 ? -5.622 -4.118 16.429 1.00 98.69 91 PHE A C 1
ATOM 721 O O . PHE A 1 91 ? -6.573 -4.588 17.051 1.00 98.69 91 PHE A O 1
ATOM 728 N N . SER A 1 92 ? -4.451 -3.864 17.021 1.00 98.50 92 SER A N 1
ATOM 729 C CA . SER A 1 92 ? -4.232 -4.086 18.454 1.00 98.50 92 SER A CA 1
ATOM 730 C C . SER A 1 92 ? -5.083 -3.161 19.331 1.00 98.50 92 SER A C 1
ATOM 732 O O . SER A 1 92 ? -5.683 -3.632 20.294 1.00 98.50 92 SER A O 1
ATOM 734 N N . GLU A 1 93 ? -5.221 -1.887 18.955 1.00 98.56 93 GLU A N 1
ATOM 735 C CA . GLU A 1 93 ? -6.084 -0.922 19.645 1.00 98.56 93 GLU A CA 1
ATOM 736 C C . GLU A 1 93 ? -7.564 -1.301 19.521 1.00 98.56 93 GLU A C 1
ATOM 738 O O . GLU A 1 93 ? -8.295 -1.286 20.507 1.00 98.56 93 GLU A O 1
ATOM 743 N N . CYS A 1 94 ? -8.007 -1.720 18.332 1.00 98.56 94 CYS A N 1
ATOM 744 C CA . CYS A 1 94 ? -9.369 -2.206 18.118 1.00 98.56 94 CYS A CA 1
ATOM 745 C C . CYS A 1 94 ? -9.682 -3.421 19.001 1.00 98.56 94 CYS A C 1
ATOM 747 O O . CYS A 1 94 ? -10.748 -3.475 19.618 1.00 98.56 94 CYS A O 1
ATOM 749 N N . ASN A 1 95 ? -8.747 -4.369 19.110 1.00 98.56 95 ASN A N 1
ATOM 750 C CA . ASN A 1 95 ? -8.902 -5.523 19.994 1.00 98.56 95 ASN A CA 1
ATOM 751 C C . ASN A 1 95 ? -8.953 -5.111 21.468 1.00 98.56 95 ASN A C 1
ATOM 753 O O . ASN A 1 95 ? -9.771 -5.648 22.208 1.00 98.56 95 ASN A O 1
ATOM 757 N N . TYR A 1 96 ? -8.121 -4.152 21.882 1.00 98.69 96 TYR A N 1
ATOM 758 C CA . TYR A 1 96 ? -8.128 -3.623 23.245 1.00 98.69 96 TYR A CA 1
ATOM 759 C C . TYR A 1 96 ? -9.482 -2.989 23.595 1.00 98.69 96 TYR A C 1
ATOM 761 O O . TYR A 1 96 ? -10.116 -3.389 24.566 1.00 98.69 96 TYR A O 1
ATOM 769 N N . VAL A 1 97 ? -9.986 -2.089 22.746 1.00 98.75 97 VAL A N 1
ATOM 770 C CA . VAL A 1 97 ? -11.297 -1.441 22.939 1.00 98.75 97 VAL A CA 1
ATOM 771 C C . VAL A 1 97 ? -12.440 -2.461 22.922 1.00 98.75 97 VAL A C 1
ATOM 773 O O . VAL A 1 97 ? -13.414 -2.328 23.658 1.00 98.75 97 VAL A O 1
ATOM 776 N N . THR A 1 98 ? -12.334 -3.495 22.086 1.00 98.69 98 THR A N 1
ATOM 777 C CA . THR A 1 98 ? -13.314 -4.591 22.047 1.00 98.69 98 THR A CA 1
ATOM 778 C C . THR A 1 98 ? -13.329 -5.357 23.368 1.00 98.69 98 THR A C 1
ATOM 780 O O . THR A 1 98 ? -14.407 -5.613 23.894 1.00 98.69 98 THR A O 1
ATOM 783 N N . ALA A 1 99 ? -12.156 -5.666 23.927 1.00 98.62 99 ALA A N 1
ATOM 784 C CA . ALA A 1 99 ? -12.047 -6.339 25.216 1.00 98.62 99 ALA A CA 1
ATOM 785 C C . ALA A 1 99 ? -12.619 -5.488 26.363 1.00 98.62 99 ALA A C 1
ATOM 787 O O . ALA A 1 99 ? -13.423 -5.998 27.137 1.00 98.62 99 ALA A O 1
ATOM 788 N N . GLU A 1 100 ? -12.290 -4.191 26.428 1.00 98.62 100 GLU A N 1
ATOM 789 C CA . GLU A 1 100 ? -12.858 -3.278 27.438 1.00 98.62 100 GLU A CA 1
ATOM 790 C C . GLU A 1 100 ? -14.384 -3.173 27.326 1.00 98.62 100 GLU A C 1
ATOM 792 O O . GLU A 1 100 ? -15.097 -3.178 28.329 1.00 98.62 100 GLU A O 1
ATOM 797 N N . ARG A 1 101 ? -14.918 -3.109 26.100 1.00 98.69 101 ARG A N 1
ATOM 798 C CA . ARG A 1 101 ? -16.369 -3.108 25.876 1.00 98.69 101 ARG A CA 1
ATOM 799 C C . ARG A 1 101 ? -17.015 -4.381 26.424 1.00 98.69 101 ARG A C 1
ATOM 801 O O . ARG A 1 101 ? -18.077 -4.297 27.040 1.00 98.69 101 ARG A O 1
ATOM 808 N N . ASP A 1 102 ? -16.412 -5.535 26.162 1.00 98.56 102 ASP A N 1
ATOM 809 C CA . ASP A 1 102 ? -16.955 -6.827 26.578 1.00 98.56 102 ASP A CA 1
ATOM 810 C C . ASP A 1 102 ? -16.918 -6.976 28.114 1.00 98.56 102 ASP A C 1
ATOM 812 O O . ASP A 1 102 ? -17.906 -7.420 28.699 1.00 98.56 102 ASP A O 1
ATOM 816 N N . GLU A 1 103 ? -15.853 -6.506 28.774 1.00 98.56 103 GLU A N 1
ATOM 817 C CA . GLU A 1 103 ? -15.743 -6.445 30.243 1.00 98.56 103 GLU A CA 1
ATOM 818 C C . GLU A 1 103 ? -16.832 -5.548 30.856 1.00 98.56 103 GLU A C 1
ATOM 820 O O . GLU A 1 103 ? -17.583 -5.979 31.732 1.00 98.56 103 GLU A O 1
ATOM 825 N N . LEU A 1 104 ? -17.021 -4.332 30.331 1.00 98.75 104 LEU A N 1
ATOM 826 C CA . LEU A 1 104 ? -18.082 -3.429 30.796 1.00 98.75 104 LEU A CA 1
ATOM 827 C C . LEU A 1 104 ? -19.486 -4.013 30.589 1.00 98.75 104 LEU A C 1
ATOM 829 O O . LEU A 1 104 ? -20.394 -3.780 31.395 1.00 98.75 104 LEU A O 1
ATOM 833 N N . GLN A 1 105 ? -19.695 -4.769 29.509 1.00 98.69 105 GLN A N 1
ATOM 834 C CA . GLN A 1 105 ? -20.960 -5.452 29.256 1.00 98.69 105 GLN A CA 1
ATOM 835 C C . GLN A 1 105 ? -21.202 -6.587 30.264 1.00 98.69 105 GLN A C 1
ATOM 837 O O . GLN A 1 105 ? -22.340 -6.766 30.719 1.00 98.69 105 GLN A O 1
ATOM 842 N N . GLU A 1 106 ? -20.162 -7.336 30.632 1.00 98.62 106 GLU A N 1
ATOM 843 C CA . GLU A 1 106 ? -20.224 -8.364 31.673 1.00 98.62 106 GLU A CA 1
ATOM 844 C C . GLU A 1 106 ? -20.552 -7.750 33.042 1.00 98.62 106 GLU A C 1
ATOM 846 O O . GLU A 1 106 ? -21.477 -8.210 33.723 1.00 98.62 106 GLU A O 1
ATOM 851 N N . GLU A 1 107 ? -19.879 -6.659 33.416 1.00 98.50 107 GLU A N 1
ATOM 852 C CA . GLU A 1 107 ? -20.158 -5.921 34.650 1.00 98.50 107 GLU A CA 1
ATOM 853 C C . GLU A 1 107 ? -21.591 -5.378 34.675 1.00 98.50 107 GLU A C 1
ATOM 855 O O . GLU A 1 107 ? -22.322 -5.572 35.650 1.00 98.50 107 GLU A O 1
ATOM 860 N N . THR A 1 108 ? -22.038 -4.762 33.577 1.00 98.56 108 THR A N 1
ATOM 861 C CA . THR A 1 108 ? -23.405 -4.232 33.447 1.00 98.56 108 THR A CA 1
ATOM 862 C C . THR A 1 108 ? -24.444 -5.341 33.608 1.00 98.56 108 THR A C 1
ATOM 864 O O . THR A 1 108 ? -25.422 -5.175 34.339 1.00 98.56 108 THR A O 1
ATOM 867 N N . SER A 1 109 ? -24.222 -6.496 32.977 1.00 98.38 109 SER A N 1
ATOM 868 C CA . SER A 1 109 ? -25.115 -7.658 33.085 1.00 98.38 109 SER A CA 1
ATOM 869 C C . SER A 1 109 ? -25.146 -8.215 34.511 1.00 98.38 109 SER A C 1
ATOM 871 O O . SER A 1 109 ? -26.201 -8.601 35.019 1.00 98.38 109 SER A O 1
ATOM 873 N N . THR A 1 110 ? -23.996 -8.215 35.182 1.00 98.62 110 THR A N 1
ATOM 874 C CA . THR A 1 110 ? -23.857 -8.649 36.574 1.00 98.62 110 THR A CA 1
ATOM 875 C C . THR A 1 110 ? -24.597 -7.716 37.533 1.00 98.62 110 THR A C 1
ATOM 877 O O . THR A 1 110 ? -25.296 -8.187 38.436 1.00 98.62 110 THR A O 1
ATOM 880 N N . LEU A 1 111 ? -24.498 -6.399 37.336 1.00 98.69 111 LEU A N 1
ATOM 881 C CA . LEU A 1 111 ? -25.237 -5.409 38.121 1.00 98.69 111 LEU A CA 1
ATOM 882 C C . LEU A 1 111 ? -26.745 -5.504 37.877 1.00 98.69 111 LEU A C 1
ATOM 884 O O . LEU A 1 111 ? -27.512 -5.514 38.837 1.00 98.69 111 LEU A O 1
ATOM 888 N N . ASP A 1 112 ? -27.182 -5.646 36.627 1.00 98.62 112 ASP A N 1
ATOM 889 C CA . ASP A 1 112 ? -28.598 -5.814 36.281 1.00 98.62 112 ASP A CA 1
ATOM 890 C C . ASP A 1 112 ? -29.198 -7.077 36.927 1.00 98.62 112 ASP A C 1
ATOM 892 O O . ASP A 1 112 ? -30.292 -7.041 37.495 1.00 98.62 112 ASP A O 1
ATOM 896 N N . ALA A 1 113 ? -28.451 -8.186 36.950 1.00 98.44 113 ALA A N 1
ATOM 897 C CA . ALA A 1 113 ? -28.859 -9.396 37.660 1.00 98.44 113 ALA A CA 1
ATOM 898 C C . ALA A 1 113 ? -29.006 -9.169 39.178 1.00 98.44 113 ALA A C 1
ATOM 900 O O . ALA A 1 113 ? -29.968 -9.649 39.785 1.00 98.44 113 ALA A O 1
ATOM 901 N N . GLN A 1 114 ? -28.090 -8.415 39.797 1.00 98.50 114 GLN A N 1
ATOM 902 C CA . GLN A 1 114 ? -28.177 -8.058 41.218 1.00 98.50 114 GLN A CA 1
ATOM 903 C C . GLN A 1 114 ? -29.360 -7.128 41.509 1.00 98.50 114 GLN A C 1
ATOM 905 O O . GLN A 1 114 ? -30.082 -7.356 42.480 1.00 98.50 114 GLN A O 1
ATOM 910 N N . ILE A 1 115 ? -29.610 -6.133 40.652 1.00 98.38 115 ILE A N 1
ATOM 911 C CA . ILE A 1 115 ? -30.765 -5.232 40.757 1.00 98.38 115 ILE A CA 1
ATOM 912 C C . ILE A 1 115 ? -32.063 -6.039 40.684 1.00 98.38 115 ILE A C 1
ATOM 914 O O . ILE A 1 115 ? -32.900 -5.928 41.579 1.00 98.38 115 ILE A O 1
ATOM 918 N N . LYS A 1 116 ? -32.206 -6.918 39.684 1.00 98.31 116 LYS A N 1
ATOM 919 C CA . LYS A 1 116 ? -33.380 -7.793 39.529 1.00 98.31 116 LYS A CA 1
ATOM 920 C C . LYS A 1 116 ? -33.584 -8.706 40.735 1.00 98.31 116 LYS A C 1
ATOM 922 O O . LYS A 1 116 ? -34.717 -8.908 41.172 1.00 98.31 116 LYS A O 1
ATOM 927 N N . LYS A 1 117 ? -32.498 -9.242 41.303 1.00 98.25 117 LYS A N 1
ATOM 928 C CA . LYS A 1 117 ? -32.549 -10.053 42.525 1.00 98.25 117 LYS A CA 1
ATOM 929 C C . LYS A 1 117 ? -33.071 -9.241 43.715 1.00 98.25 117 LYS A C 1
ATOM 931 O O . LYS A 1 117 ? -34.004 -9.685 44.375 1.00 98.25 117 LYS A O 1
ATOM 936 N N . LEU A 1 118 ? -32.520 -8.052 43.964 1.00 98.19 118 LEU A N 1
ATOM 937 C CA . LEU A 1 118 ? -32.942 -7.191 45.075 1.00 98.19 118 LEU A CA 1
ATOM 938 C C . LEU A 1 118 ? -34.386 -6.701 44.914 1.00 98.19 118 LEU A C 1
ATOM 940 O O . LEU A 1 118 ? -35.149 -6.703 45.876 1.00 98.19 118 LEU A O 1
ATOM 944 N N . GLN A 1 119 ? -34.797 -6.333 43.699 1.00 97.44 119 GLN A N 1
ATOM 945 C CA . GLN A 1 119 ? -36.185 -5.967 43.405 1.00 97.44 119 GLN A CA 1
ATOM 946 C C . GLN A 1 119 ? -37.148 -7.124 43.690 1.00 97.44 119 GLN A C 1
ATOM 948 O O . GLN A 1 119 ? -38.209 -6.910 44.277 1.00 97.44 119 GLN A O 1
ATOM 953 N N . LYS A 1 120 ? -36.764 -8.355 43.328 1.00 97.12 120 LYS A N 1
ATOM 954 C CA . LYS A 1 120 ? -37.530 -9.557 43.662 1.00 97.12 120 LYS A CA 1
ATOM 955 C C . LYS A 1 120 ? -37.652 -9.741 45.179 1.00 97.12 120 LYS A C 1
ATOM 957 O O . LYS A 1 120 ? -38.763 -9.944 45.654 1.00 97.12 120 LYS A O 1
ATOM 962 N N . GLU A 1 121 ? -36.561 -9.597 45.934 1.00 96.56 121 GLU A N 1
ATOM 963 C CA . GLU A 1 121 ? -36.579 -9.686 47.405 1.00 96.56 121 GLU A CA 1
ATOM 964 C C . GLU A 1 121 ? -37.476 -8.611 48.053 1.00 96.56 121 GLU A C 1
ATOM 966 O O . GLU A 1 121 ? -38.208 -8.904 48.999 1.00 96.56 121 GLU A O 1
ATOM 971 N N . ILE A 1 122 ? -37.459 -7.372 47.543 1.00 96.25 122 ILE A N 1
ATOM 972 C CA . ILE A 1 122 ? -38.338 -6.287 48.016 1.00 96.25 122 ILE A CA 1
ATOM 973 C C . ILE A 1 122 ? -39.808 -6.623 47.741 1.00 96.25 122 ILE A C 1
ATOM 975 O O . ILE A 1 122 ? -40.644 -6.480 48.631 1.00 96.25 122 ILE A O 1
ATOM 979 N N . ASN A 1 123 ? -40.124 -7.090 46.532 1.00 94.50 123 ASN A N 1
ATOM 980 C CA . ASN A 1 123 ? -41.490 -7.438 46.145 1.00 94.50 123 ASN A CA 1
ATOM 981 C C . ASN A 1 123 ? -42.028 -8.637 46.944 1.00 94.50 123 ASN A C 1
ATOM 983 O O . ASN A 1 123 ? -43.177 -8.631 47.371 1.00 94.50 123 ASN A O 1
ATOM 987 N N . GLU A 1 124 ? -41.196 -9.650 47.201 1.00 93.62 124 GLU A N 1
ATOM 988 C CA . GLU A 1 124 ? -41.546 -10.782 48.069 1.00 93.62 124 GLU A CA 1
ATOM 989 C C . GLU A 1 124 ? -41.849 -10.329 49.503 1.00 93.62 124 GLU A C 1
ATOM 991 O O . GLU A 1 124 ? -42.842 -10.764 50.077 1.00 93.62 124 GLU A O 1
ATOM 996 N N . ARG A 1 125 ? -41.052 -9.411 50.071 1.00 92.50 125 ARG A N 1
ATOM 997 C CA . ARG A 1 125 ? -41.325 -8.840 51.403 1.00 92.50 125 ARG A CA 1
ATOM 998 C C . ARG A 1 125 ? -42.612 -8.022 51.428 1.00 92.50 125 ARG A C 1
ATOM 1000 O O . ARG A 1 125 ? -43.401 -8.195 52.349 1.00 92.50 125 ARG A O 1
ATOM 1007 N N . ALA A 1 126 ? -42.844 -7.181 50.421 1.00 89.50 126 ALA A N 1
ATOM 1008 C CA . ALA A 1 126 ? -44.071 -6.394 50.312 1.00 89.50 126 ALA A CA 1
ATOM 1009 C C . ALA A 1 126 ? -45.324 -7.286 50.232 1.00 89.50 126 ALA A C 1
ATOM 1011 O O . ALA A 1 126 ? -46.323 -6.992 50.878 1.00 89.50 126 ALA A O 1
ATOM 1012 N N . ASN A 1 127 ? -45.245 -8.413 49.516 1.00 76.69 127 ASN A N 1
ATOM 1013 C CA . ASN A 1 127 ? -46.354 -9.362 49.383 1.00 76.69 127 ASN A CA 1
ATOM 1014 C C . ASN A 1 127 ? -46.579 -10.244 50.628 1.00 76.69 127 ASN A C 1
ATOM 1016 O O . ASN A 1 127 ? -47.650 -10.828 50.765 1.00 76.69 127 ASN A O 1
ATOM 1020 N N . CYS A 1 128 ? -45.600 -10.359 51.532 1.00 65.50 128 CYS A N 1
ATOM 1021 C CA . CYS A 1 128 ? -45.738 -11.097 52.796 1.00 65.50 128 CYS A CA 1
ATOM 1022 C C . CYS A 1 128 ? -46.329 -10.248 53.940 1.00 65.50 128 CYS A C 1
ATOM 1024 O O . CYS A 1 128 ? -46.847 -10.805 54.904 1.00 65.50 128 CYS A O 1
ATOM 1026 N N . GLU A 1 129 ? -46.268 -8.916 53.850 1.00 58.56 129 GLU A N 1
ATOM 1027 C CA . GLU A 1 129 ? -46.762 -7.986 54.884 1.00 58.56 129 GLU A CA 1
ATOM 1028 C C . GLU A 1 129 ? -48.288 -7.743 54.813 1.00 58.56 129 GLU A C 1
ATOM 1030 O O . GLU A 1 129 ? -48.860 -7.152 55.727 1.00 58.56 129 GLU A O 1
ATOM 1035 N N . GLU A 1 130 ? -48.988 -8.220 53.774 1.00 54.72 130 GLU A N 1
ATOM 1036 C CA . GLU A 1 130 ? -50.443 -8.013 53.633 1.00 54.72 130 GLU A CA 1
ATOM 1037 C C . GLU A 1 130 ? -51.322 -8.998 54.442 1.00 54.72 130 GLU A C 1
ATOM 1039 O O . GLU A 1 130 ? -52.534 -8.800 54.511 1.00 54.72 130 GLU A O 1
ATOM 1044 N N . ASP A 1 131 ? -50.745 -10.002 55.122 1.00 48.03 131 ASP A N 1
ATOM 1045 C CA . ASP A 1 131 ? -51.494 -11.001 55.923 1.00 48.03 131 ASP A CA 1
ATOM 1046 C C . ASP A 1 131 ? -51.353 -10.821 57.453 1.00 48.03 131 ASP A C 1
ATOM 1048 O O . ASP A 1 131 ? -51.802 -11.639 58.254 1.00 48.03 131 ASP A O 1
ATOM 1052 N N . SER A 1 132 ? -50.737 -9.730 57.916 1.00 50.44 132 SER A N 1
ATOM 1053 C CA . SER A 1 132 ? -50.695 -9.382 59.343 1.00 50.44 132 SER A CA 1
ATOM 1054 C C . SER A 1 132 ? -51.070 -7.923 59.538 1.00 50.44 132 SER A C 1
ATOM 1056 O O . SER A 1 132 ? -50.249 -7.012 59.486 1.00 50.44 132 SER A O 1
ATOM 1058 N N . GLY A 1 133 ? -52.365 -7.702 59.769 1.00 50.44 133 GLY A N 1
ATOM 1059 C CA . GLY A 1 133 ? -52.882 -6.400 60.152 1.00 50.44 133 GLY A CA 1
ATOM 1060 C C . GLY A 1 133 ? -52.154 -5.878 61.389 1.00 50.44 133 GLY A C 1
ATOM 1061 O O . GLY A 1 133 ? -52.277 -6.456 62.462 1.00 50.44 133 GLY A O 1
ATOM 1062 N N . LEU A 1 134 ? -51.397 -4.794 61.223 1.00 52.59 134 LEU A N 1
ATOM 1063 C CA . LEU A 1 134 ? -51.508 -3.534 61.962 1.00 52.59 134 LEU A CA 1
ATOM 1064 C C . LEU A 1 134 ? -50.356 -2.590 61.567 1.00 52.59 134 LEU A C 1
ATOM 1066 O O . LEU A 1 134 ? -49.194 -2.847 61.837 1.00 52.59 134 LEU A O 1
ATOM 1070 N N . SER A 1 135 ? -50.746 -1.416 61.061 1.00 54.72 135 SER A N 1
ATOM 1071 C CA . SER A 1 135 ? -50.034 -0.137 61.198 1.00 54.72 135 SER A CA 1
ATOM 1072 C C . SER A 1 135 ? -48.646 0.015 60.556 1.00 54.72 135 SER A C 1
ATOM 1074 O O . SER A 1 135 ? -47.618 -0.207 61.188 1.00 54.72 135 SER A O 1
ATOM 1076 N N . GLY A 1 136 ? -48.617 0.641 59.376 1.00 43.19 136 GLY A N 1
ATOM 1077 C CA . GLY A 1 136 ? -47.390 1.251 58.859 1.00 43.19 136 GLY A CA 1
ATOM 1078 C C . GLY A 1 136 ? -47.495 1.797 57.441 1.00 43.19 136 GLY A C 1
ATOM 1079 O O . GLY A 1 136 ? -46.722 1.404 56.579 1.00 43.19 136 GLY A O 1
ATOM 1080 N N . LYS A 1 137 ? -48.442 2.703 57.166 1.00 46.44 137 LYS A N 1
ATOM 1081 C CA . LYS A 1 137 ? -48.472 3.429 55.886 1.00 46.44 137 LYS A CA 1
ATOM 1082 C C . LYS A 1 137 ? -47.248 4.346 55.774 1.00 46.44 137 LYS A C 1
ATOM 1084 O O . LYS A 1 137 ? -47.312 5.500 56.185 1.00 46.44 137 LYS A O 1
ATOM 1089 N N . PHE A 1 138 ? -46.179 3.863 55.153 1.00 45.03 138 PHE A N 1
ATOM 1090 C CA . PHE A 1 138 ? -45.198 4.718 54.491 1.00 45.03 138 PHE A CA 1
ATOM 1091 C C . PHE A 1 138 ? -45.275 4.451 52.989 1.00 45.03 138 PHE A C 1
ATOM 1093 O O . PHE A 1 138 ? -44.788 3.419 52.531 1.00 45.03 138 PHE A O 1
ATOM 1100 N N . PRO A 1 139 ? -45.881 5.345 52.189 1.00 44.97 139 PRO A N 1
ATOM 1101 C CA . PRO A 1 139 ? -45.746 5.251 50.753 1.00 44.97 139 PRO A CA 1
ATOM 1102 C C . PRO A 1 139 ? -44.363 5.801 50.401 1.00 44.97 139 PRO A C 1
ATOM 1104 O O . PRO A 1 139 ? -44.187 7.009 50.243 1.00 44.97 139 PRO A O 1
ATOM 1107 N N . LEU A 1 140 ? -43.367 4.923 50.268 1.00 46.09 140 LEU A N 1
ATOM 1108 C CA . LEU A 1 140 ? -42.189 5.244 49.466 1.00 46.09 140 LEU A CA 1
ATOM 1109 C C . LEU A 1 140 ? -42.640 5.238 48.009 1.00 46.09 140 LEU A C 1
ATOM 1111 O O . LEU A 1 140 ? -42.542 4.252 47.286 1.00 46.09 140 LEU A O 1
ATOM 1115 N N . LYS A 1 141 ? -43.211 6.371 47.604 1.00 38.66 141 LYS A N 1
ATOM 1116 C CA . LYS A 1 141 ? -43.400 6.717 46.208 1.00 38.66 141 LYS A CA 1
ATOM 1117 C C . LYS A 1 141 ? -41.996 6.912 45.641 1.00 38.66 141 LYS A C 1
ATOM 1119 O O . LYS A 1 141 ? -41.424 7.992 45.759 1.00 38.66 141 LYS A O 1
ATOM 1124 N N . LEU A 1 142 ? -41.416 5.842 45.102 1.00 41.31 142 LEU A N 1
ATOM 1125 C CA . LEU A 1 142 ? -40.306 5.969 44.175 1.00 41.31 142 LEU A CA 1
ATOM 1126 C C . LEU A 1 142 ? -40.909 6.621 42.935 1.00 41.31 142 LEU A C 1
ATOM 1128 O O . LEU A 1 142 ? -41.572 5.973 42.130 1.00 41.31 142 LEU A O 1
ATOM 1132 N N . THR A 1 143 ? -40.805 7.943 42.867 1.00 37.53 143 THR A N 1
ATOM 1133 C CA . THR A 1 143 ? -41.078 8.680 41.644 1.00 37.53 143 THR A CA 1
ATOM 1134 C C . THR A 1 143 ? -40.089 8.145 40.614 1.00 37.53 143 THR A C 1
ATOM 1136 O O . THR A 1 143 ? -38.903 8.464 40.668 1.00 37.53 143 THR A O 1
ATOM 1139 N N . GLU A 1 144 ? -40.562 7.283 39.716 1.00 42.16 144 GLU A N 1
ATOM 1140 C CA . GLU A 1 144 ? -39.980 7.107 38.388 1.00 42.16 144 GLU A CA 1
ATOM 1141 C C . GLU A 1 144 ? -40.071 8.459 37.670 1.00 42.16 144 GLU A C 1
ATOM 1143 O O . GLU A 1 144 ? -40.923 8.693 36.818 1.00 42.16 144 GLU A O 1
ATOM 1148 N N . ASP A 1 145 ? -39.193 9.390 38.039 1.00 32.41 145 ASP A N 1
ATOM 1149 C CA . ASP A 1 145 ? -38.763 10.415 37.107 1.00 32.41 145 ASP A CA 1
ATOM 1150 C C . ASP A 1 145 ? -37.805 9.714 36.145 1.00 32.41 145 ASP A C 1
ATOM 1152 O O . ASP A 1 145 ? -36.585 9.727 36.302 1.00 32.41 145 ASP A O 1
ATOM 1156 N N . HIS A 1 146 ? -38.363 9.105 35.099 1.00 49.47 146 HIS A N 1
ATOM 1157 C CA . HIS A 1 146 ? -37.621 8.882 33.863 1.00 49.47 146 HIS A CA 1
ATOM 1158 C C . HIS A 1 146 ? -37.406 10.227 33.152 1.00 49.47 146 HIS A C 1
ATOM 1160 O O . HIS A 1 146 ? -37.755 10.401 31.990 1.00 49.47 146 HIS A O 1
ATOM 1166 N N . SER A 1 147 ? -36.802 11.198 33.832 1.00 43.03 147 SER A N 1
ATOM 1167 C CA . SER A 1 147 ? -35.897 12.093 33.137 1.00 43.03 147 SER A CA 1
ATOM 1168 C C . SER A 1 147 ? -34.552 11.400 33.203 1.00 43.03 147 SER A C 1
ATOM 1170 O O . SER A 1 147 ? -33.769 11.631 34.123 1.00 43.03 147 SER A O 1
ATOM 1172 N N . ALA A 1 148 ? -34.302 10.514 32.235 1.00 46.25 148 ALA A N 1
ATOM 1173 C CA . ALA A 1 148 ? -32.946 10.087 31.936 1.00 46.25 148 ALA A CA 1
ATOM 1174 C C . ALA A 1 148 ? -32.060 11.344 31.971 1.00 46.25 148 ALA A C 1
ATOM 1176 O O . ALA A 1 148 ? -32.390 12.311 31.272 1.00 46.25 148 ALA A O 1
ATOM 1177 N N . PRO A 1 149 ? -30.986 11.411 32.781 1.00 45.50 149 PRO A N 1
ATOM 1178 C CA . PRO A 1 149 ? -29.985 12.418 32.508 1.00 45.50 149 PRO A CA 1
ATOM 1179 C C . PRO A 1 149 ? -29.558 12.119 31.079 1.00 45.50 149 PRO A C 1
ATOM 1181 O O . PRO A 1 149 ? -29.142 10.999 30.781 1.00 45.50 149 PRO A O 1
ATOM 1184 N N . ALA A 1 150 ? -29.791 13.069 30.173 1.00 53.59 150 ALA A N 1
ATOM 1185 C CA . ALA A 1 150 ? -29.278 12.983 28.825 1.00 53.59 150 ALA A CA 1
ATOM 1186 C C . ALA A 1 150 ? -27.772 12.774 28.982 1.00 53.59 150 ALA A C 1
ATOM 1188 O O . ALA A 1 150 ? -27.046 13.705 29.332 1.00 53.59 150 ALA A O 1
ATOM 1189 N N . VAL A 1 151 ? -27.335 11.522 28.834 1.00 53.75 151 VAL A N 1
ATOM 1190 C CA . VAL A 1 151 ? -25.933 11.156 28.738 1.00 53.75 151 VAL A CA 1
ATOM 1191 C C . VAL A 1 151 ? -25.502 11.831 27.454 1.00 53.75 151 VAL A C 1
ATOM 1193 O O . VAL A 1 151 ? -25.741 11.338 26.352 1.00 53.75 151 VAL A O 1
ATOM 1196 N N . GLY A 1 152 ? -25.002 13.057 27.604 1.00 58.69 152 GLY A N 1
ATOM 1197 C CA . GLY A 1 152 ? -24.368 13.770 26.520 1.00 58.69 152 GLY A CA 1
ATOM 1198 C C . GLY A 1 152 ? -23.291 12.855 25.940 1.00 58.69 152 GLY A C 1
ATOM 1199 O O . GLY A 1 152 ? -22.693 12.075 26.690 1.00 58.69 152 GLY A O 1
ATOM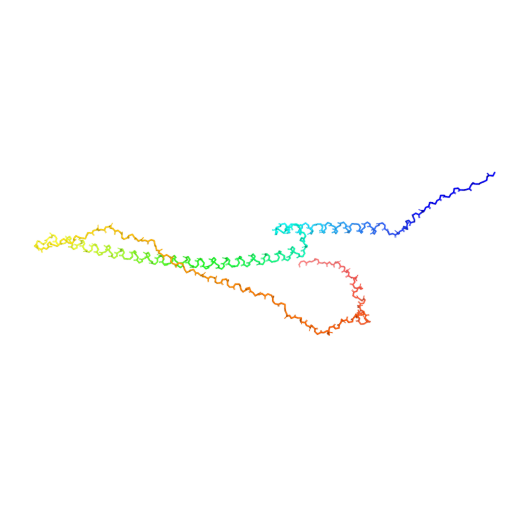 1200 N N . PRO A 1 153 ? -23.073 12.894 24.618 1.00 66.44 153 PRO A N 1
ATOM 1201 C CA . PRO A 1 153 ? -22.059 12.058 23.995 1.00 66.44 153 PRO A CA 1
ATOM 1202 C C . PRO A 1 153 ? -20.722 12.224 24.735 1.00 66.44 153 PRO A C 1
ATOM 1204 O O . PRO A 1 153 ? -20.393 13.351 25.129 1.00 66.44 153 PRO A O 1
ATOM 1207 N N . PRO A 1 154 ? -19.962 11.133 24.956 1.00 59.53 154 PRO A N 1
ATOM 1208 C CA . PRO A 1 154 ? -18.686 11.214 25.648 1.00 59.53 154 PRO A CA 1
ATOM 1209 C C . PRO A 1 154 ? -17.787 12.213 24.920 1.00 59.53 154 PRO A C 1
ATOM 1211 O O . PRO A 1 154 ? -17.577 12.127 23.709 1.00 59.53 154 PRO A O 1
ATOM 1214 N N . LEU A 1 155 ? -17.293 13.200 25.667 1.00 59.78 155 LEU A N 1
ATOM 1215 C CA . LEU A 1 155 ? -16.401 14.227 25.152 1.00 59.78 155 LEU A CA 1
ATOM 1216 C C . LEU A 1 155 ? -15.020 13.588 24.958 1.00 59.78 155 LEU A C 1
ATOM 1218 O O . LEU A 1 155 ? -14.224 13.504 25.890 1.00 59.78 155 LEU A O 1
ATOM 1222 N N . ILE A 1 156 ? -14.755 13.079 23.756 1.00 66.19 156 ILE A N 1
ATOM 1223 C CA . ILE A 1 156 ? -13.443 12.532 23.402 1.00 66.19 156 ILE A CA 1
ATOM 1224 C C . ILE A 1 156 ? -12.494 13.713 23.186 1.00 66.19 156 ILE A C 1
ATOM 1226 O O . ILE A 1 156 ? -12.517 14.373 22.147 1.00 66.19 156 ILE A O 1
ATOM 1230 N N . VAL A 1 157 ? -11.664 14.001 24.189 1.00 59.53 157 VAL A N 1
ATOM 1231 C CA . VAL A 1 157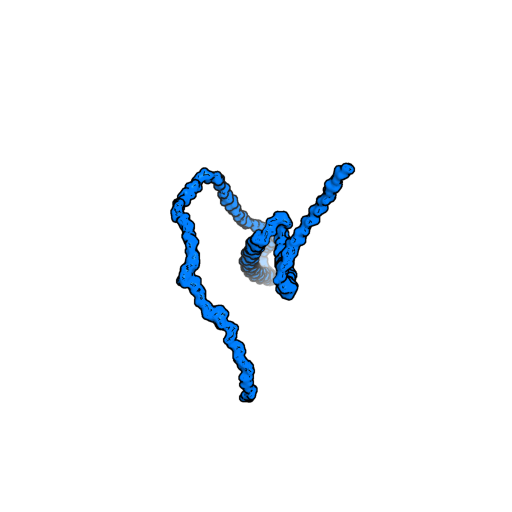 ? -10.565 14.961 24.063 1.00 59.53 157 VAL A CA 1
ATOM 1232 C C . VAL A 1 157 ? -9.396 14.243 23.399 1.00 59.53 157 VAL A C 1
ATOM 1234 O O . VAL A 1 157 ? -8.654 13.507 24.043 1.00 59.53 157 VAL A O 1
ATOM 1237 N N . MET A 1 158 ? -9.244 14.445 22.092 1.00 57.72 158 MET A N 1
ATOM 1238 C CA . MET A 1 158 ? -8.080 13.972 21.348 1.00 57.72 158 MET A CA 1
ATOM 1239 C C . MET A 1 158 ? -6.886 14.898 21.642 1.00 57.72 158 MET A C 1
ATOM 1241 O O . MET A 1 158 ? -7.017 16.112 21.453 1.00 57.72 158 MET A O 1
ATOM 1245 N N . PRO A 1 159 ? -5.725 14.384 22.094 1.00 52.41 159 PRO A N 1
ATOM 1246 C CA . PRO A 1 159 ? -4.523 15.195 22.207 1.00 52.41 159 PRO A CA 1
ATOM 1247 C C . PRO A 1 159 ? -4.134 15.689 20.813 1.00 52.41 159 PRO A C 1
ATOM 1249 O O . PRO A 1 159 ? -3.772 14.900 19.940 1.00 52.41 159 PRO A O 1
ATOM 1252 N N . LEU A 1 160 ? -4.221 17.000 20.588 1.00 48.12 160 LEU A N 1
ATOM 1253 C CA . LEU A 1 160 ? -3.644 17.617 19.404 1.00 48.12 160 LEU A CA 1
ATOM 1254 C C . LEU A 1 160 ? -2.125 17.513 19.556 1.00 48.12 160 LEU A C 1
ATOM 1256 O O . LEU A 1 160 ? -1.506 18.329 20.240 1.00 48.12 160 LEU A O 1
ATOM 1260 N N . ALA A 1 161 ? -1.526 16.483 18.959 1.00 52.28 161 ALA A N 1
ATOM 1261 C CA . ALA A 1 161 ? -0.093 16.453 18.738 1.00 52.28 161 ALA A CA 1
ATOM 1262 C C . ALA A 1 161 ? 0.238 17.639 17.826 1.00 52.28 161 ALA A C 1
ATOM 1264 O O . ALA A 1 161 ? 0.107 17.572 16.603 1.00 52.28 161 ALA A O 1
ATOM 1265 N N . ALA A 1 162 ? 0.617 18.758 18.440 1.00 46.88 162 ALA A N 1
ATOM 1266 C CA . ALA A 1 162 ? 1.319 19.826 17.768 1.00 46.88 162 ALA A CA 1
ATOM 1267 C C . ALA A 1 162 ? 2.648 19.230 17.300 1.00 46.88 162 ALA A C 1
ATOM 1269 O O . ALA A 1 162 ? 3.634 19.207 18.032 1.00 46.88 162 ALA A O 1
ATOM 1270 N N . HIS A 1 163 ? 2.654 18.684 16.086 1.00 44.38 163 HIS A N 1
ATOM 1271 C CA . HIS A 1 163 ? 3.889 18.472 15.363 1.00 44.38 163 HIS A CA 1
ATOM 1272 C C . HIS A 1 163 ? 4.446 19.871 15.104 1.00 44.38 163 HIS A C 1
ATOM 1274 O O . HIS A 1 163 ? 4.033 20.572 14.179 1.00 44.38 163 HIS A O 1
ATOM 1280 N N . GLU A 1 164 ? 5.337 20.309 15.993 1.00 35.03 164 GLU A N 1
ATOM 1281 C CA . GLU A 1 164 ? 6.246 21.411 15.746 1.00 35.03 164 GLU A CA 1
ATOM 1282 C C . GLU A 1 164 ? 7.025 21.084 14.474 1.00 35.03 164 GLU A C 1
ATOM 1284 O O . GLU A 1 164 ? 8.047 20.401 14.473 1.00 35.03 164 GLU A O 1
ATOM 1289 N N . SER A 1 165 ? 6.518 21.575 13.351 1.00 44.91 165 SER A N 1
ATOM 1290 C CA . SER A 1 165 ? 7.266 21.657 12.113 1.00 44.91 165 SER A CA 1
ATOM 1291 C C . SER A 1 165 ? 8.227 22.842 12.229 1.00 44.91 165 SER A C 1
ATOM 1293 O O . SER A 1 165 ? 8.074 23.852 11.549 1.00 44.91 165 SER A O 1
ATOM 1295 N N . GLN A 1 166 ? 9.221 22.738 13.119 1.00 41.91 166 GLN A N 1
ATOM 1296 C CA . GLN A 1 166 ? 10.406 23.591 13.067 1.00 41.91 166 GLN A CA 1
ATOM 1297 C C . GLN A 1 166 ? 11.324 23.067 11.959 1.00 41.91 166 GLN A C 1
ATOM 1299 O O . GLN A 1 166 ? 12.349 22.432 12.197 1.00 41.91 166 GLN A O 1
ATOM 1304 N N . VAL A 1 167 ? 10.943 23.345 10.710 1.00 32.66 167 VAL A N 1
ATOM 1305 C CA . VAL A 1 167 ? 11.903 23.337 9.608 1.00 32.66 167 VAL A CA 1
ATOM 1306 C C . VAL A 1 167 ? 12.737 24.600 9.771 1.00 32.66 167 VAL A C 1
ATOM 1308 O O . VAL A 1 167 ? 12.324 25.701 9.409 1.00 32.66 167 VAL A O 1
ATOM 1311 N N . PHE A 1 168 ? 13.910 24.426 10.374 1.00 35.47 168 PHE A N 1
ATOM 1312 C CA . PHE A 1 168 ? 15.009 25.381 10.351 1.00 35.47 168 PHE A CA 1
ATOM 1313 C C . PHE A 1 168 ? 15.209 25.899 8.916 1.00 35.47 168 PHE A C 1
ATOM 1315 O O . PHE A 1 168 ? 15.731 25.196 8.054 1.00 35.47 168 PHE A O 1
ATOM 1322 N N . SER A 1 169 ? 14.813 27.144 8.658 1.00 39.75 169 SER A N 1
ATOM 1323 C CA . SER A 1 169 ? 15.332 27.912 7.528 1.00 39.75 169 SER A CA 1
ATOM 1324 C C . SER A 1 169 ? 16.642 28.542 7.981 1.00 39.75 169 SER A C 1
ATOM 1326 O O . SER A 1 169 ? 16.644 29.563 8.665 1.00 39.75 169 SER A O 1
ATOM 1328 N N . VAL A 1 170 ? 17.764 27.907 7.640 1.00 42.19 170 VAL A N 1
ATOM 1329 C CA . VAL A 1 170 ? 19.085 28.530 7.765 1.00 42.19 170 VAL A CA 1
ATOM 1330 C C . VAL A 1 170 ? 19.345 29.301 6.470 1.00 42.19 170 VAL A C 1
ATOM 1332 O O . VAL A 1 170 ? 19.339 28.684 5.402 1.00 42.19 170 VAL A O 1
ATOM 1335 N N . PRO A 1 171 ? 19.564 30.627 6.509 1.00 41.47 171 PRO A N 1
ATOM 1336 C CA . PRO A 1 171 ? 20.030 31.344 5.337 1.00 41.47 171 PRO A CA 1
ATOM 1337 C C . PRO A 1 171 ? 21.434 30.854 4.975 1.00 41.47 171 PRO A C 1
ATOM 1339 O O . PRO A 1 171 ? 22.335 30.782 5.808 1.00 41.47 171 PRO A O 1
ATOM 1342 N N . PHE A 1 172 ? 21.585 30.497 3.705 1.00 39.34 172 PHE A N 1
ATOM 1343 C CA . PHE A 1 172 ? 22.844 30.200 3.043 1.00 39.34 172 PHE A CA 1
ATOM 1344 C C . PHE A 1 172 ? 23.805 31.386 3.199 1.00 39.34 172 PHE A C 1
ATOM 1346 O O . PHE A 1 172 ? 23.625 32.426 2.568 1.00 39.34 172 PHE A O 1
ATOM 1353 N N . THR A 1 173 ? 24.821 31.229 4.045 1.00 42.28 173 THR A N 1
ATOM 1354 C CA . THR A 1 173 ? 25.969 32.135 4.092 1.00 42.28 173 THR A CA 1
ATOM 1355 C C . THR A 1 173 ? 27.085 31.540 3.241 1.00 42.28 173 THR A C 1
ATOM 1357 O O . THR A 1 173 ? 27.690 30.526 3.596 1.00 42.28 173 THR A O 1
ATOM 1360 N N . GLU A 1 174 ? 27.369 32.181 2.108 1.00 48.50 174 GLU A N 1
ATOM 1361 C CA . GLU A 1 174 ? 28.637 32.030 1.400 1.00 48.50 174 GLU A CA 1
ATOM 1362 C C . GLU A 1 174 ? 29.786 32.397 2.345 1.00 48.50 174 GLU A C 1
ATOM 1364 O O . GLU A 1 174 ? 29.977 33.567 2.656 1.00 48.50 174 GLU A O 1
ATOM 1369 N N . ALA A 1 175 ? 30.548 31.404 2.804 1.00 49.88 175 ALA A N 1
ATOM 1370 C CA . ALA A 1 175 ? 31.947 31.558 3.203 1.00 49.88 175 ALA A CA 1
ATOM 1371 C C . ALA A 1 175 ? 32.528 30.202 3.626 1.00 49.88 175 ALA A C 1
ATOM 1373 O O . ALA A 1 175 ? 32.634 29.908 4.812 1.00 49.88 175 ALA A O 1
ATOM 1374 N N . ASN A 1 176 ? 32.961 29.381 2.666 1.00 39.53 176 ASN A N 1
ATOM 1375 C CA . ASN A 1 176 ? 34.217 28.647 2.837 1.00 39.53 176 ASN A CA 1
ATOM 1376 C C . ASN A 1 176 ? 34.710 28.089 1.500 1.00 39.53 176 ASN A C 1
ATOM 1378 O O . ASN A 1 176 ? 34.251 27.060 1.008 1.00 39.53 176 ASN A O 1
ATOM 1382 N N . VAL A 1 177 ? 35.688 28.773 0.916 1.00 40.84 177 VAL A N 1
ATOM 1383 C CA . VAL A 1 177 ? 36.556 28.178 -0.096 1.00 40.84 177 VAL A CA 1
ATOM 1384 C C . VAL A 1 177 ? 37.411 27.139 0.628 1.00 40.84 177 VAL A C 1
ATOM 1386 O O . VAL A 1 177 ? 38.442 27.468 1.213 1.00 40.84 177 VAL A O 1
ATOM 1389 N N . CYS A 1 178 ? 37.005 25.868 0.587 1.00 39.78 178 CYS A N 1
ATOM 1390 C CA . CYS A 1 178 ? 37.919 24.775 0.893 1.00 39.78 178 CYS A CA 1
ATOM 1391 C C . CYS A 1 178 ? 39.011 24.765 -0.179 1.00 39.78 178 CYS A C 1
ATOM 1393 O O . CYS A 1 178 ? 38.850 24.224 -1.273 1.00 39.78 178 CYS A O 1
ATOM 1395 N N . LYS A 1 179 ? 40.148 25.378 0.147 1.00 55.59 179 LYS A N 1
ATOM 1396 C CA . LYS A 1 179 ? 41.402 25.194 -0.574 1.00 55.59 179 LYS A CA 1
ATOM 1397 C C . LYS A 1 179 ? 41.829 23.739 -0.379 1.00 55.59 179 LYS A C 1
ATOM 1399 O O . LYS A 1 179 ? 42.493 23.402 0.597 1.00 55.59 179 LYS A O 1
ATOM 1404 N N . ALA A 1 180 ? 41.393 22.869 -1.288 1.00 50.41 180 ALA A N 1
ATOM 1405 C CA . ALA A 1 180 ? 41.906 21.512 -1.386 1.00 50.41 180 ALA A CA 1
ATOM 1406 C C . ALA A 1 180 ? 43.435 21.582 -1.566 1.00 50.41 180 ALA A C 1
ATOM 1408 O O . ALA A 1 180 ? 43.912 22.407 -2.357 1.00 50.41 180 ALA A O 1
ATOM 1409 N N . PRO A 1 181 ? 44.228 20.775 -0.844 1.00 56.09 181 PRO A N 1
ATOM 1410 C CA . PRO A 1 181 ? 45.666 20.789 -1.030 1.00 56.09 181 PRO A CA 1
ATOM 1411 C C . PRO A 1 181 ? 45.973 20.267 -2.446 1.00 56.09 181 PRO A C 1
ATOM 1413 O O . PRO A 1 181 ? 45.478 19.229 -2.886 1.00 56.09 181 PRO A O 1
ATOM 1416 N N . ALA A 1 182 ? 46.732 21.056 -3.209 1.00 62.72 182 ALA A N 1
ATOM 1417 C CA . ALA A 1 182 ? 46.990 20.865 -4.637 1.00 62.72 182 ALA A CA 1
ATOM 1418 C C . ALA A 1 182 ? 48.042 19.773 -4.922 1.00 62.72 182 ALA A C 1
ATOM 1420 O O . ALA A 1 182 ? 48.929 19.946 -5.754 1.00 62.72 182 ALA A O 1
ATOM 1421 N N . ASN A 1 183 ? 47.971 18.644 -4.223 1.00 65.56 183 ASN A N 1
ATOM 1422 C CA . ASN A 1 183 ? 48.927 17.542 -4.321 1.00 65.56 183 ASN A CA 1
ATOM 1423 C C . ASN A 1 183 ? 48.238 16.221 -4.676 1.00 65.56 183 ASN A C 1
ATOM 1425 O O . ASN A 1 183 ? 48.543 15.175 -4.114 1.00 65.56 183 ASN A O 1
ATOM 1429 N N . VAL A 1 184 ? 47.343 16.252 -5.662 1.00 56.44 184 VAL A N 1
ATOM 1430 C CA . VAL A 1 184 ? 46.973 15.041 -6.401 1.00 56.44 184 VAL A CA 1
ATOM 1431 C C . VAL A 1 184 ? 47.720 15.076 -7.729 1.00 56.44 184 VAL A C 1
ATOM 1433 O O . VAL A 1 184 ? 47.304 15.725 -8.688 1.00 56.44 184 VAL A O 1
ATOM 1436 N N . SER A 1 185 ? 48.872 14.404 -7.772 1.00 71.88 185 SER A N 1
ATOM 1437 C CA . SER A 1 185 ? 49.572 14.152 -9.031 1.00 71.88 185 SER A CA 1
ATOM 1438 C C . SER A 1 185 ? 48.780 13.116 -9.820 1.00 71.88 185 SER A C 1
ATOM 1440 O O . SER A 1 185 ? 48.462 12.045 -9.300 1.00 71.88 185 SER A O 1
ATOM 1442 N N . LYS A 1 186 ? 48.438 13.436 -11.073 1.00 71.75 186 LYS A N 1
ATOM 1443 C CA . LYS A 1 186 ? 47.782 12.487 -11.979 1.00 71.75 186 LYS A CA 1
ATOM 1444 C C . LYS A 1 186 ? 48.636 11.212 -12.046 1.00 71.75 186 LYS A C 1
ATOM 1446 O O . LYS A 1 186 ? 49.843 11.329 -12.281 1.00 71.75 186 LYS A O 1
ATOM 1451 N N . PRO A 1 187 ? 48.058 10.011 -11.862 1.00 68.31 187 PRO A N 1
ATOM 1452 C CA . PRO A 1 187 ? 48.820 8.783 -12.028 1.00 68.31 187 PRO A CA 1
ATOM 1453 C C . PRO A 1 187 ? 49.430 8.778 -13.433 1.00 68.31 187 PRO A C 1
ATOM 1455 O O . PRO A 1 187 ? 48.736 9.011 -14.425 1.00 68.31 187 PRO A O 1
ATOM 1458 N N . ARG A 1 188 ? 50.752 8.581 -13.519 1.00 69.25 188 ARG A N 1
ATOM 1459 C CA . ARG A 1 188 ? 51.442 8.466 -14.810 1.00 69.25 188 ARG A CA 1
ATOM 1460 C C . ARG A 1 188 ? 50.808 7.323 -15.598 1.00 69.25 188 ARG A C 1
ATOM 1462 O O . ARG A 1 188 ? 50.604 6.244 -15.043 1.00 69.25 188 ARG A O 1
ATOM 1469 N N . ALA A 1 189 ? 50.561 7.550 -16.888 1.00 69.69 189 ALA A N 1
ATOM 1470 C CA . ALA A 1 189 ? 50.230 6.479 -17.815 1.00 69.69 189 ALA A CA 1
ATOM 1471 C C . ALA A 1 189 ? 51.314 5.398 -17.709 1.00 69.69 189 ALA A C 1
ATOM 1473 O O . ALA A 1 189 ? 52.485 5.648 -18.003 1.00 69.69 189 ALA A O 1
ATOM 1474 N N . ARG A 1 190 ? 50.936 4.215 -17.227 1.00 72.56 190 ARG A N 1
ATOM 1475 C CA . ARG A 1 190 ? 51.775 3.027 -17.324 1.00 72.56 190 ARG A CA 1
ATOM 1476 C C . ARG A 1 190 ? 51.450 2.396 -18.667 1.00 72.56 190 ARG A C 1
ATOM 1478 O O . ARG A 1 190 ? 50.362 1.858 -18.848 1.00 72.56 190 ARG A O 1
ATOM 1485 N N . TYR A 1 191 ? 52.356 2.551 -19.625 1.00 77.88 191 TYR A N 1
ATOM 1486 C CA . TYR A 1 191 ? 52.303 1.753 -20.842 1.00 77.88 191 TYR A CA 1
ATOM 1487 C C . TYR A 1 191 ? 52.606 0.297 -20.476 1.00 77.88 191 TYR A C 1
ATOM 1489 O O . TYR A 1 191 ? 53.405 0.088 -19.558 1.00 77.88 191 TYR A O 1
ATOM 1497 N N . PRO A 1 192 ? 51.989 -0.684 -21.156 1.00 72.06 192 PRO A N 1
ATOM 1498 C CA . PRO A 1 192 ? 52.270 -2.092 -20.916 1.00 72.06 192 PRO A CA 1
ATOM 1499 C C . PRO A 1 192 ? 53.778 -2.342 -20.956 1.00 72.06 192 PRO A C 1
ATOM 1501 O O . PRO A 1 192 ? 54.439 -2.053 -21.955 1.00 72.06 192 PRO A O 1
ATOM 1504 N N . SER A 1 193 ? 54.325 -2.820 -19.845 1.00 72.12 193 SER A N 1
ATOM 1505 C CA . SER A 1 193 ? 55.696 -3.312 -19.777 1.00 72.12 193 SER A CA 1
ATOM 1506 C C . SER A 1 193 ? 55.731 -4.774 -20.224 1.00 72.12 193 SER A C 1
ATOM 1508 O O . SER A 1 193 ? 54.691 -5.424 -20.315 1.00 72.12 193 SER A O 1
ATOM 1510 N N . SER A 1 194 ? 56.913 -5.342 -20.469 1.00 66.94 194 SER A N 1
ATOM 1511 C CA . SER A 1 194 ? 57.034 -6.770 -20.807 1.00 66.94 194 SER A CA 1
ATOM 1512 C C . SER A 1 194 ? 56.423 -7.701 -19.744 1.00 66.94 194 SER A C 1
ATOM 1514 O O . SER A 1 194 ? 56.063 -8.830 -20.065 1.00 66.94 194 SER A O 1
ATOM 1516 N N . SER A 1 195 ? 56.258 -7.220 -18.505 1.00 71.69 195 SER A N 1
ATOM 1517 C CA . SER A 1 195 ? 55.589 -7.929 -17.405 1.00 71.69 195 SER A CA 1
ATOM 1518 C C . SER A 1 195 ? 54.054 -7.860 -17.458 1.00 71.69 195 SER A C 1
ATOM 1520 O O . SER A 1 195 ? 53.397 -8.643 -16.782 1.00 71.69 195 SER A O 1
ATOM 1522 N N . ASP A 1 196 ? 53.482 -6.960 -18.264 1.00 78.00 196 ASP A N 1
ATOM 1523 C CA . ASP A 1 196 ? 52.036 -6.824 -18.514 1.00 78.00 196 ASP A CA 1
ATOM 1524 C C . ASP A 1 196 ? 51.584 -7.623 -19.755 1.00 78.00 196 ASP A C 1
ATOM 1526 O O . ASP A 1 196 ? 50.448 -7.498 -20.222 1.00 78.00 196 ASP A O 1
ATOM 1530 N N . SER A 1 197 ? 52.486 -8.431 -20.325 1.00 74.75 197 SER A N 1
ATOM 1531 C CA . SER A 1 197 ? 52.199 -9.275 -21.481 1.00 74.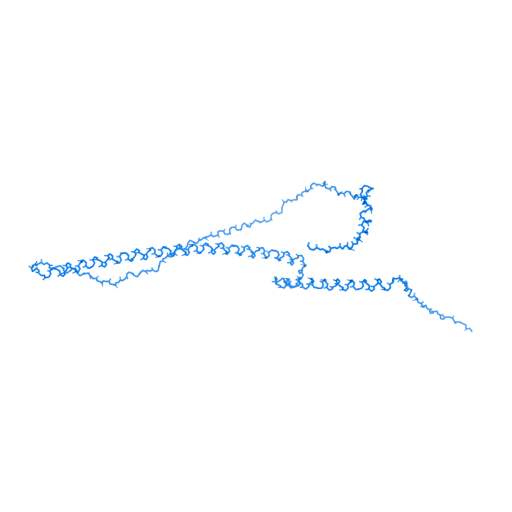75 197 SER A CA 1
ATOM 1532 C C . SER A 1 197 ? 51.387 -10.497 -21.059 1.00 74.75 197 SER A C 1
ATOM 1534 O O . SER A 1 197 ? 51.809 -11.288 -20.214 1.00 74.75 197 SER A O 1
ATOM 1536 N N . TRP A 1 198 ? 50.215 -10.668 -21.667 1.00 71.69 198 TRP A N 1
ATOM 1537 C CA . TRP A 1 198 ? 49.383 -11.843 -21.437 1.00 71.69 198 TRP A CA 1
ATOM 1538 C C . TRP A 1 198 ? 50.072 -13.104 -21.975 1.00 71.69 198 TRP A C 1
ATOM 1540 O O . TRP A 1 198 ? 50.578 -13.088 -23.102 1.00 71.69 198 TRP A O 1
ATOM 1550 N N . PRO A 1 199 ? 50.062 -14.222 -21.231 1.00 71.75 199 PRO A N 1
ATOM 1551 C CA . PRO A 1 199 ? 50.573 -15.482 -21.743 1.00 71.75 199 PRO A CA 1
ATOM 1552 C C . PRO A 1 199 ? 49.765 -15.937 -22.967 1.00 71.75 199 PRO A C 1
ATOM 1554 O O . PRO A 1 199 ? 48.557 -16.161 -22.891 1.00 71.75 199 PRO A O 1
ATOM 1557 N N . SER A 1 200 ? 50.436 -16.109 -24.106 1.00 64.06 200 SER A N 1
ATOM 1558 C CA . SER A 1 200 ? 49.809 -16.463 -25.388 1.00 64.06 200 SER A CA 1
ATOM 1559 C C . SER A 1 200 ? 49.160 -17.855 -25.409 1.00 64.06 200 SER A C 1
ATOM 1561 O O . SER A 1 200 ? 48.337 -18.128 -26.281 1.00 64.06 200 SER A O 1
ATOM 1563 N N . HIS A 1 201 ? 49.462 -18.719 -24.435 1.00 65.94 201 HIS A N 1
ATOM 1564 C CA . HIS A 1 201 ? 48.883 -20.061 -24.335 1.00 65.94 201 HIS A CA 1
ATOM 1565 C C . HIS A 1 201 ? 47.394 -20.060 -23.949 1.00 65.94 201 HIS A C 1
ATOM 1567 O O . HIS A 1 201 ? 46.689 -21.005 -24.286 1.00 65.94 201 HIS A O 1
ATOM 1573 N N . ILE A 1 202 ? 46.891 -18.991 -23.313 1.00 62.78 202 ILE A N 1
ATOM 1574 C CA . ILE A 1 202 ? 45.474 -18.884 -22.915 1.00 62.78 202 ILE A CA 1
ATOM 1575 C C . ILE A 1 202 ? 44.558 -18.817 -24.149 1.00 62.78 202 ILE A C 1
ATOM 1577 O O . ILE A 1 202 ? 43.441 -19.322 -24.125 1.00 62.78 202 ILE A O 1
ATOM 1581 N N . LEU A 1 203 ? 45.041 -18.237 -25.252 1.00 59.88 203 LEU A N 1
ATOM 1582 C CA . LEU A 1 203 ? 44.302 -18.154 -26.518 1.00 59.88 203 LEU A CA 1
ATOM 1583 C C . LEU A 1 203 ? 44.535 -19.362 -27.435 1.00 59.88 203 LEU A C 1
ATOM 1585 O O . LEU A 1 203 ? 43.834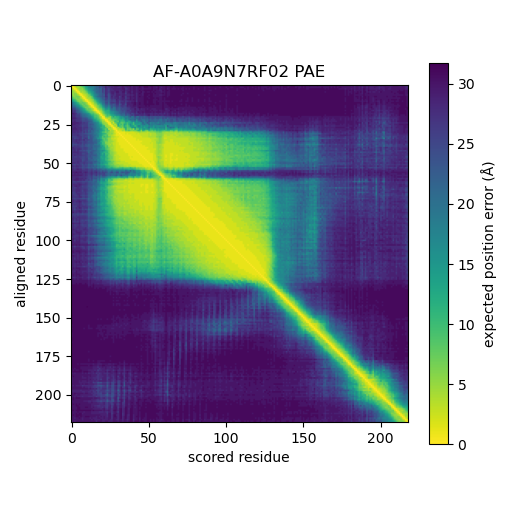 -19.505 -28.431 1.00 59.88 203 LEU A O 1
ATOM 1589 N N . ALA A 1 204 ? 45.519 -20.207 -27.121 1.00 61.25 204 ALA A N 1
ATOM 1590 C CA . ALA A 1 204 ? 45.852 -21.393 -27.906 1.00 61.25 204 ALA A CA 1
ATOM 1591 C C . ALA A 1 204 ? 45.089 -22.645 -27.444 1.00 61.25 204 ALA A C 1
ATOM 1593 O O . ALA A 1 204 ? 45.117 -23.663 -28.129 1.00 61.25 204 ALA A O 1
ATOM 1594 N N . GLN A 1 205 ? 44.401 -22.588 -26.299 1.00 59.66 205 GLN A N 1
ATOM 1595 C CA . GLN A 1 205 ? 43.676 -23.726 -25.743 1.00 59.66 205 GLN A CA 1
ATOM 1596 C C . GLN A 1 205 ? 42.193 -23.680 -26.112 1.00 59.66 205 GLN A C 1
ATOM 1598 O O . GLN A 1 205 ? 41.305 -23.567 -25.273 1.00 59.66 205 GLN A O 1
ATOM 1603 N N . SER A 1 206 ? 41.924 -23.777 -27.405 1.00 61.06 206 SER A N 1
ATOM 1604 C CA . SER A 1 206 ? 40.602 -24.116 -27.915 1.00 61.06 206 SER A CA 1
ATOM 1605 C C . SER A 1 206 ? 40.778 -25.082 -29.069 1.00 61.06 206 SER A C 1
ATOM 1607 O O . SER A 1 206 ? 40.612 -24.678 -30.205 1.00 61.06 206 SER A O 1
ATOM 1609 N N . ASP A 1 207 ? 41.192 -26.310 -28.758 1.00 59.41 207 ASP A N 1
ATOM 1610 C CA . ASP A 1 207 ? 41.020 -27.485 -29.614 1.00 59.41 207 ASP A CA 1
ATOM 1611 C C . ASP A 1 207 ? 41.278 -28.739 -28.767 1.00 59.41 207 ASP A C 1
ATOM 1613 O O . ASP A 1 207 ? 42.408 -29.193 -28.611 1.00 59.41 207 ASP A O 1
ATOM 1617 N N . ASN A 1 208 ? 40.217 -29.257 -28.146 1.00 55.09 208 ASN A N 1
ATOM 1618 C CA . ASN A 1 208 ? 40.060 -30.690 -27.884 1.00 55.09 208 ASN A CA 1
ATOM 1619 C C . ASN A 1 208 ? 38.613 -30.974 -27.463 1.00 55.09 208 ASN A C 1
ATOM 1621 O O . ASN A 1 208 ? 38.290 -31.181 -26.296 1.00 55.09 208 ASN A O 1
ATOM 1625 N N . TYR A 1 209 ? 37.726 -30.961 -28.457 1.00 55.44 209 TYR A N 1
ATOM 1626 C CA . TYR A 1 209 ? 36.455 -31.673 -28.396 1.00 55.44 209 TYR A CA 1
ATOM 1627 C C . TYR A 1 209 ? 36.761 -33.105 -28.841 1.00 55.44 209 TYR A C 1
ATOM 1629 O O . TYR A 1 209 ? 36.831 -33.395 -30.033 1.00 55.44 209 TYR A O 1
ATOM 1637 N N . GLY A 1 210 ? 37.047 -33.971 -27.875 1.00 48.91 210 GLY A N 1
ATOM 1638 C CA . GLY A 1 210 ? 37.315 -35.385 -28.102 1.00 48.91 210 GLY A CA 1
ATOM 1639 C C . GLY A 1 210 ? 36.108 -36.232 -27.725 1.00 48.91 210 GLY A C 1
ATOM 1640 O O . GLY A 1 210 ? 35.900 -36.486 -26.548 1.00 48.91 210 GLY A O 1
ATOM 1641 N N . LEU A 1 211 ? 35.373 -36.652 -28.755 1.00 53.38 211 LEU A N 1
ATOM 1642 C CA . LEU A 1 211 ? 34.811 -37.995 -28.926 1.00 53.38 211 LEU A CA 1
ATOM 1643 C C . LEU A 1 211 ? 33.784 -38.503 -27.889 1.00 53.38 211 LEU A C 1
ATOM 1645 O O . LEU A 1 211 ? 34.111 -38.990 -26.812 1.00 53.38 211 LEU A O 1
ATOM 1649 N N . VAL A 1 212 ? 32.521 -38.450 -28.312 1.00 52.25 212 VAL A N 1
ATOM 1650 C CA . VAL A 1 212 ? 31.450 -39.377 -27.920 1.00 52.25 212 VAL A CA 1
ATOM 1651 C C . VAL A 1 212 ? 31.745 -40.790 -28.437 1.00 52.25 212 VAL A C 1
ATOM 1653 O O . VAL A 1 212 ? 32.124 -40.915 -29.595 1.00 52.25 212 VAL A O 1
ATOM 1656 N N . ASP A 1 213 ? 31.573 -41.790 -27.569 1.00 47.31 213 ASP A N 1
ATOM 1657 C CA . ASP A 1 213 ? 31.212 -43.215 -27.771 1.00 47.31 213 ASP A CA 1
ATOM 1658 C C . ASP A 1 213 ? 31.587 -43.921 -26.451 1.00 47.31 213 ASP A C 1
ATOM 1660 O O . ASP A 1 213 ? 32.619 -43.605 -25.868 1.00 47.31 213 ASP A O 1
ATOM 1664 N N . ASP A 1 214 ? 30.903 -44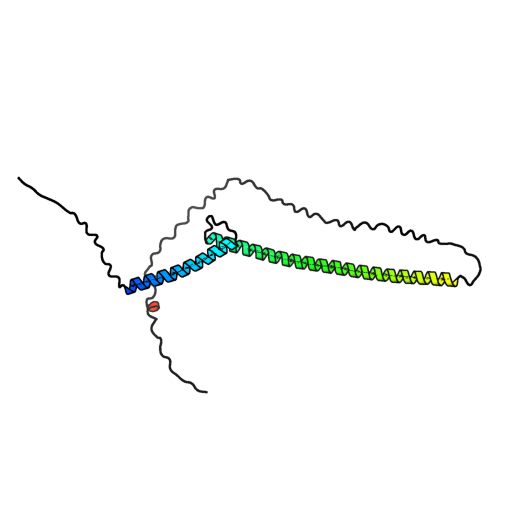.883 -25.850 1.00 48.62 214 ASP A N 1
ATOM 1665 C CA . ASP A 1 214 ? 29.601 -45.543 -25.920 1.00 48.62 214 ASP A CA 1
ATOM 1666 C C . ASP A 1 214 ? 29.528 -46.327 -24.576 1.00 48.62 214 ASP A C 1
ATOM 1668 O O . ASP A 1 214 ? 30.541 -46.455 -23.882 1.00 48.62 214 ASP A O 1
ATOM 1672 N N . VAL A 1 215 ? 28.354 -46.848 -24.216 1.00 51.31 215 VAL A N 1
ATOM 1673 C CA . VAL A 1 215 ? 28.094 -48.053 -23.390 1.00 51.31 215 VAL A CA 1
ATOM 1674 C C . VAL A 1 215 ? 26.940 -47.833 -22.411 1.00 51.31 215 VAL A C 1
ATOM 1676 O O . VAL A 1 215 ? 27.044 -47.329 -21.294 1.00 51.31 215 VAL A O 1
ATOM 1679 N N . ARG A 1 216 ? 25.802 -48.291 -22.921 1.00 58.91 216 ARG A N 1
ATOM 1680 C CA . ARG A 1 216 ? 24.637 -48.841 -22.240 1.00 58.91 216 ARG A CA 1
ATOM 1681 C C . ARG A 1 216 ? 25.005 -50.201 -21.635 1.00 58.91 216 ARG A C 1
ATOM 1683 O O . ARG A 1 216 ? 25.404 -51.059 -22.405 1.00 58.91 216 ARG A O 1
ATOM 1690 N N . GLU A 1 217 ? 24.751 -50.431 -20.347 1.00 52.16 217 GLU A N 1
ATOM 1691 C CA . GLU A 1 217 ? 24.031 -51.629 -19.874 1.00 52.16 217 GLU A CA 1
ATOM 1692 C C . GLU A 1 217 ? 23.701 -51.570 -18.373 1.00 52.16 217 GLU A C 1
ATOM 1694 O O . GLU A 1 217 ? 24.565 -51.258 -17.561 1.00 52.16 217 GLU A O 1
ATOM 1699 N N . SER A 1 218 ? 22.419 -51.862 -18.105 1.00 54.41 218 SER A N 1
ATOM 1700 C CA . SER A 1 218 ? 21.765 -52.488 -16.938 1.00 54.41 218 SER A CA 1
ATOM 1701 C C . SER A 1 218 ? 22.203 -52.153 -15.513 1.00 54.41 218 SER A C 1
ATOM 1703 O O . SER A 1 218 ? 23.280 -52.613 -15.081 1.00 54.41 218 SER A O 1
#

InterPro domains:
  IPR011598 Myc-type, basic helix-loop-helix (bHLH) domain [PS50888] (26-76)
  IPR036638 Helix-loop-helix DNA-binding domain superfamily [G3DSA:4.10.280.10] (24-102)
  IPR036638 Helix-loop-helix DNA-binding domain superfamily [SSF47459] (26-94)
  IPR057075 Iron-related transcription factor 3, bHLH domain [PF23177] (29-113)

Mean predicted aligned error: 21.79 Å

pLDDT: mean 72.11, std 22.51, range [32.41, 98.75]

Organism: Striga hermonthica (NCBI:txid68872)

Foldseek 3Di:
DDDDDDDDDDPDPPPPPPPPPVVVVVVVVVVVVVVVVVVVVVVVVLVVLCVVLVPPPPDCDSVNSVVSVVVVVVVVVVVVVVVVVVVVVVVVVVVVVVVVVVVVVVVVVVVVVVVVVVVVVVVVVVVVVPPDDDDDDDPPPPPPPPPPPPPDPPPDDDPPPPPPPPPDPDPDDDDDDPPDPPPDDDPPDDDDDPVNDDDPVVVVPDDDPDDDDDDDDD

Solvent-accessible surface area (backbone atoms only — not comparable to full-atom values): 14566 Å² total; per-residue (Å²): 136,87,76,89,83,91,82,85,83,82,82,75,81,76,76,75,80,76,87,63,58,65,75,60,53,53,52,48,52,54,50,51,52,54,51,47,54,54,51,50,56,52,48,51,54,52,52,53,50,30,58,76,66,69,53,65,87,84,75,72,48,73,70,51,47,52,52,49,50,55,52,51,54,52,51,52,51,52,50,53,54,49,53,51,52,50,48,53,50,52,50,52,52,51,52,50,53,50,49,55,52,52,50,54,49,51,51,51,52,52,50,50,53,51,49,54,50,52,53,49,55,51,51,54,52,60,67,61,57,77,82,58,95,75,90,78,96,69,84,81,75,76,75,83,69,81,67,69,75,79,77,65,76,82,83,79,81,72,83,79,77,77,75,78,78,77,73,82,82,73,82,88,72,94,79,77,86,78,79,70,78,92,77,77,75,77,80,75,86,77,70,84,48,87,86,67,57,75,70,70,64,74,78,65,74,80,83,82,89,78,77,92,84,86,86,88,80,135

Sequence (218 aa):
MGSETDEQVDDCVKESPRRTNPGKITRKIHKAAREKLKRDRMNELFTDLGRTLDLDHMSNGKASILRETIRLVGELLAQVESLKKENVTLFSECNYVTAERDELQEETSTLDAQIKKLQKEINERANCEEDSGLSGKFPLKLTEDHSAPAVGPPLIVMPLAAHESQVFSVPFTEANVCKAPANVSKPRARYPSSSDSWPSHILAQSDNYGLVDDVRES

Radius of gyration: 48.5 Å; Cα contacts (8 Å, |Δi|>4): 16; chains: 1; bounding box: 110×85×151 Å

Secondary structure (DSSP, 8-state):
---------------------HHHHHHHHHHHHHHHHHHHHHHHHHHHHHHHTT--SSS--HHHHHHHHHHHHHHHHHHHHHHHHHHHHHHHHHHHHHHHHHHHHHHHHHHHHHHHHHHHHHHHHHHHGGGS-------------------PPP---------------------------S--PPPP--PPPGGGPPPGGGGT--------------